Protein 3EVF (pdb70)

Nearest PDB structures (foldseek):
  3evf-assembly1_A  TM=1.004E+00  e=2.075E-60  Yellow fever virus 17D
  6qsn-assembly2_B  TM=9.904E-01  e=3.173E-52  Yellow fever virus 17D
  6qsn-assembly1_A  TM=9.861E-01  e=8.041E-52  Yellow fever virus 17D
  3emd-assembly1_A  TM=9.888E-01  e=4.249E-43  Wesselsbron virus
  3elu-assembly1_A  TM=9.739E-01  e=2.929E-43  Wesselsbron virus

Structure (mmCIF, N/CA/C/O backbone):
data_3EVF
#
_entry.id   3EVF
#
_cell.length_a   104.791
_cell.length_b   104.791
_cell.length_c   51.842
_cell.angle_alpha   90.00
_cell.angle_beta   90.00
_cell.angle_gamma   120.00
#
_symmetry.space_group_name_H-M   'P 65'
#
loop_
_entity.id
_en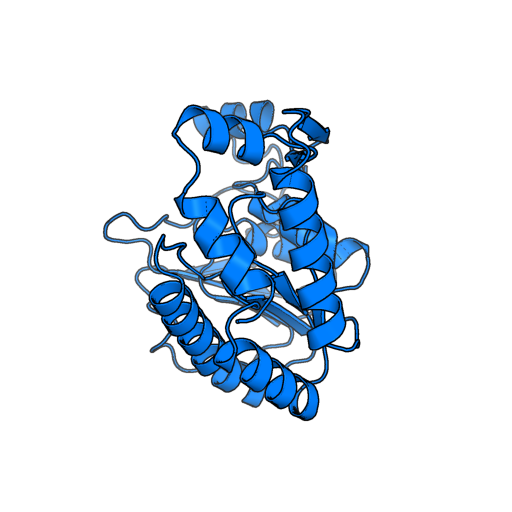tity.type
_entity.pdbx_description
1 polymer 'RNA-directed RNA polymerase NS5'
2 non-polymer "P1-7-METHYLGUANOSINE-P3-ADENOSINE-5',5'-TRIPHOSPHATE"
3 non-polymer S-ADENOSYL-L-HOMOCYSTEINE
4 water water
#
loop_
_atom_site.group_PDB
_atom_site.id
_atom_site.type_symbol
_atom_site.label_atom_id
_atom_site.label_alt_id
_atom_site.label_comp_id
_atom_site.label_asym_id
_atom_site.label_entity_id
_atom_site.label_seq_id
_atom_site.pdbx_PDB_ins_code
_atom_site.Cartn_x
_atom_site.Cartn_y
_atom_site.Cartn_z
_atom_site.occupancy
_atom_site.B_iso_or_equiv
_atom_site.auth_seq_id
_atom_site.auth_comp_id
_atom_site.auth_asym_id
_atom_site.auth_atom_id
_atom_site.pdbx_PDB_model_num
ATOM 1 N N . LYS A 1 7 ? 23.163 8.379 -47.396 1.00 35.90 6 LYS A N 1
ATOM 2 C CA . LYS A 1 7 ? 21.960 7.509 -47.475 1.00 33.38 6 LYS A CA 1
ATOM 3 C C . LYS A 1 7 ? 20.719 8.189 -46.908 1.00 30.99 6 LYS A C 1
ATOM 4 O O . LYS A 1 7 ? 19.658 8.150 -47.528 1.00 30.73 6 LYS A O 1
ATOM 10 N N . THR A 1 8 ? 20.840 8.800 -45.730 1.00 27.04 7 THR A N 1
ATOM 11 C CA . THR A 1 8 ? 19.692 9.485 -45.143 1.00 23.94 7 THR A CA 1
ATOM 12 C C . THR A 1 8 ? 19.431 10.711 -46.003 1.00 22.18 7 THR A C 1
ATOM 13 O O . THR A 1 8 ? 20.325 11.182 -46.708 1.00 22.10 7 THR A O 1
ATOM 17 N N . LEU A 1 9 ? 18.208 11.221 -45.954 1.00 21.96 8 LEU A N 1
ATOM 18 C CA . LEU A 1 9 ? 17.879 12.399 -46.740 1.00 21.12 8 LEU A CA 1
ATOM 19 C C . LEU A 1 9 ? 18.818 13.548 -46.357 1.00 20.84 8 LEU A C 1
ATOM 20 O O . LEU A 1 9 ? 19.253 14.320 -47.214 1.00 19.36 8 LEU A O 1
ATOM 25 N N . GLY A 1 10 ? 19.145 13.647 -45.071 1.00 19.35 9 GLY A N 1
ATOM 26 C CA . GLY A 1 10 ? 20.038 14.700 -44.618 1.00 17.38 9 GLY A CA 1
ATOM 27 C C . GLY A 1 10 ? 21.443 14.573 -45.182 1.00 17.22 9 GLY A C 1
ATOM 28 O O . GLY A 1 10 ? 22.117 15.581 -45.428 1.00 16.80 9 GLY A O 1
ATOM 29 N N . GLU A 1 11 ? 21.909 13.340 -45.369 1.00 17.97 10 GLU A N 1
ATOM 30 C CA . GLU A 1 11 ? 23.238 13.128 -45.934 1.00 19.01 10 GLU A CA 1
ATOM 31 C C . GLU A 1 11 ? 23.224 13.568 -47.391 1.00 18.99 10 GLU A C 1
ATOM 32 O O . GLU A 1 11 ? 24.203 14.118 -47.890 1.00 20.32 10 GLU A O 1
ATOM 38 N N . VAL A 1 12 ? 22.110 13.319 -48.073 1.00 19.49 11 VAL A N 1
ATOM 39 C CA . VAL A 1 12 ? 21.983 13.726 -49.466 1.00 20.14 11 VAL A CA 1
ATOM 40 C C . VAL A 1 12 ? 21.991 15.256 -49.508 1.00 18.50 11 VAL A C 1
ATOM 41 O O . VAL A 1 12 ? 22.652 15.860 -50.353 1.00 20.04 11 VAL A O 1
ATOM 45 N N . TRP A 1 13 ? 21.268 15.874 -48.578 1.00 17.68 12 TRP A N 1
ATOM 46 C CA . TRP A 1 13 ? 21.205 17.330 -48.487 1.00 17.82 12 TRP A CA 1
ATOM 47 C C . TRP A 1 13 ? 22.603 17.927 -48.318 1.00 17.99 12 TRP A C 1
ATOM 48 O O . TRP A 1 13 ? 22.966 18.891 -48.995 1.00 17.12 12 TRP A O 1
ATOM 59 N N . LYS A 1 14 ? 23.386 17.353 -47.408 1.00 18.12 13 LYS A N 1
ATOM 60 C CA . LYS A 1 14 ? 24.734 17.849 -47.148 1.00 18.17 13 LYS A CA 1
ATOM 61 C C . LYS A 1 14 ? 25.607 17.766 -48.396 1.00 17.98 13 LYS A C 1
ATOM 62 O O . LYS A 1 14 ? 26.360 18.689 -48.696 1.00 18.65 13 LYS A O 1
ATOM 68 N N . ARG A 1 15 ? 25.491 16.659 -49.122 1.00 19.76 14 ARG A N 1
ATOM 69 C CA . ARG A 1 15 ? 26.269 16.465 -50.337 1.00 21.19 14 ARG A CA 1
ATOM 70 C C . ARG A 1 15 ? 25.886 17.492 -51.396 1.00 21.24 14 ARG A C 1
ATOM 71 O O . ARG A 1 15 ? 26.750 18.055 -52.066 1.00 21.92 14 ARG A O 1
ATOM 79 N N . GLU A 1 16 ? 24.589 17.738 -51.543 1.00 20.36 15 GLU A N 1
ATOM 80 C CA . GLU A 1 16 ? 24.124 18.699 -52.533 1.00 21.13 15 GLU A CA 1
ATOM 81 C C . GLU A 1 16 ? 24.481 20.122 -52.120 1.00 19.75 15 GLU A C 1
ATOM 82 O O . GLU A 1 16 ? 24.751 20.975 -52.963 1.00 20.22 15 GLU A O 1
ATOM 88 N N . LEU A 1 17 ? 24.506 20.373 -50.816 1.00 18.92 16 LEU A N 1
ATOM 89 C CA . LEU A 1 17 ? 24.867 21.686 -50.308 1.00 18.47 16 LEU A CA 1
ATOM 90 C C . LEU A 1 17 ? 26.293 22.011 -50.761 1.00 18.66 16 LEU A C 1
ATOM 91 O O . LEU A 1 17 ? 26.565 23.110 -51.241 1.00 20.15 16 LEU A O 1
ATOM 96 N N . ASN A 1 18 ? 27.197 21.046 -50.614 1.00 20.82 17 ASN A N 1
ATOM 97 C CA . ASN A 1 18 ? 28.590 21.251 -50.998 1.00 22.12 17 ASN A CA 1
ATOM 98 C C . ASN A 1 18 ? 28.826 21.373 -52.501 1.00 23.01 17 ASN A C 1
ATOM 99 O O . ASN A 1 18 ? 29.894 21.814 -52.924 1.00 25.50 17 ASN A O 1
ATOM 104 N N . LEU A 1 19 ? 27.842 20.982 -53.305 1.00 22.56 18 LEU A N 1
ATOM 105 C CA . LEU A 1 19 ? 27.984 21.061 -54.756 1.00 23.46 18 LEU A CA 1
ATOM 106 C C . LEU A 1 19 ? 27.541 22.399 -55.334 1.00 22.25 18 LEU A C 1
ATOM 107 O O . LEU A 1 19 ? 27.770 22.679 -56.511 1.00 23.21 18 LEU A O 1
ATOM 112 N N . LEU A 1 20 ? 26.905 23.225 -54.513 1.00 21.48 19 LEU A N 1
ATOM 113 C CA . LEU A 1 20 ? 26.451 24.531 -54.974 1.00 23.05 19 LEU A CA 1
ATOM 114 C C . LEU A 1 20 ? 27.659 25.427 -55.235 1.00 23.81 19 LEU A C 1
ATOM 115 O O . LEU A 1 20 ? 28.657 25.351 -54.518 1.00 24.07 19 LEU A O 1
ATOM 120 N N . ASP A 1 21 ? 27.588 26.259 -56.271 1.00 26.40 20 ASP A N 1
ATOM 121 C CA . ASP A 1 21 ? 28.693 27.169 -56.532 1.00 27.26 20 ASP A CA 1
ATOM 122 C C . ASP A 1 21 ? 28.541 28.287 -55.512 1.00 27.70 20 ASP A C 1
ATOM 123 O O . ASP A 1 21 ? 27.601 28.280 -54.716 1.00 27.46 20 ASP A O 1
ATOM 128 N N . LYS A 1 22 ? 29.450 29.251 -55.535 1.00 28.38 21 LYS A N 1
ATOM 129 C CA . LYS A 1 22 ? 29.406 30.343 -54.576 1.00 29.23 21 LYS A CA 1
ATOM 130 C C . LYS A 1 22 ? 28.110 31.152 -54.580 1.00 28.25 21 LYS A C 1
ATOM 131 O O . LYS A 1 22 ? 27.612 31.530 -53.519 1.00 28.06 21 LYS A O 1
ATOM 137 N N . ARG A 1 23 ? 27.558 31.420 -55.759 1.00 26.99 22 ARG A N 1
ATOM 138 C CA . ARG A 1 23 ? 26.330 32.202 -55.828 1.00 26.54 22 ARG A CA 1
ATOM 139 C C . ARG A 1 23 ? 25.126 31.367 -55.404 1.00 24.21 22 ARG A C 1
ATOM 140 O O . ARG A 1 23 ? 24.229 31.867 -54.726 1.00 23.86 22 ARG A O 1
ATOM 148 N N . GLN A 1 24 ? 25.108 30.099 -55.805 1.00 24.40 23 GLN A N 1
ATOM 149 C CA . GLN A 1 24 ? 24.010 29.207 -55.438 1.00 23.20 23 GLN A CA 1
ATOM 150 C C . GLN A 1 24 ? 23.939 29.109 -53.918 1.00 23.04 23 GLN A C 1
ATOM 151 O O . GLN A 1 24 ? 22.860 29.142 -53.325 1.00 22.77 23 GLN A O 1
ATOM 157 N N . PHE A 1 25 ? 25.104 28.988 -53.295 1.00 23.05 24 PHE A N 1
ATOM 158 C CA . PHE A 1 25 ? 25.181 28.877 -51.848 1.00 22.30 24 PHE A CA 1
ATOM 159 C C . PHE A 1 25 ? 24.625 30.123 -51.176 1.00 22.15 24 PHE A C 1
ATOM 160 O O . PHE A 1 25 ? 23.850 30.030 -50.225 1.00 22.16 24 PHE A O 1
ATOM 168 N N . GLU A 1 26 ? 25.026 31.290 -51.671 1.00 23.10 25 GLU A N 1
ATOM 169 C CA . GLU A 1 26 ? 24.553 32.551 -51.111 1.00 24.90 25 GLU A CA 1
ATOM 170 C C . GLU A 1 26 ? 23.038 32.670 -51.232 1.00 23.14 25 GLU A C 1
ATOM 171 O O . GLU A 1 26 ? 22.363 33.130 -50.313 1.00 23.94 25 GLU A O 1
ATOM 177 N N . LEU A 1 27 ? 22.511 32.256 -52.377 1.00 22.77 26 LEU A N 1
ATOM 178 C CA . LEU A 1 27 ? 21.080 32.319 -52.632 1.00 21.39 26 LEU A CA 1
ATOM 179 C C . LEU A 1 27 ? 20.331 31.373 -51.694 1.00 21.92 26 LEU A C 1
ATOM 180 O O . LEU A 1 27 ? 19.285 31.720 -51.147 1.00 23.03 26 LEU A O 1
ATOM 185 N N . TYR A 1 28 ? 20.882 30.180 -51.506 1.00 20.69 27 TYR A N 1
ATOM 186 C CA . TYR A 1 28 ? 20.276 29.181 -50.633 1.00 19.79 27 TYR A CA 1
ATOM 187 C C . TYR A 1 28 ? 20.257 29.652 -49.180 1.00 19.43 27 TYR A C 1
ATOM 188 O O . TYR A 1 28 ? 19.265 29.478 -48.468 1.00 19.51 27 TYR A O 1
ATOM 197 N N . LYS A 1 29 ? 21.360 30.242 -48.738 1.00 20.96 28 LYS A N 1
ATOM 198 C CA . LYS A 1 29 ? 21.459 30.743 -47.374 1.00 23.08 28 LYS A CA 1
ATOM 199 C C . LYS A 1 29 ? 20.375 31.767 -47.056 1.00 23.18 28 LYS A C 1
ATOM 200 O O . LYS A 1 29 ? 19.915 31.864 -45.920 1.00 22.37 28 LYS A O 1
ATOM 206 N N . ARG A 1 30 ? 19.965 32.526 -48.066 1.00 23.94 29 ARG A N 1
ATOM 207 C CA . ARG A 1 30 ? 18.956 33.557 -47.873 1.00 24.83 29 ARG A CA 1
ATOM 208 C C . ARG A 1 30 ? 17.550 33.139 -48.284 1.00 25.23 29 ARG A C 1
ATOM 209 O O . ARG A 1 30 ? 16.675 33.985 -48.443 1.00 27.40 29 ARG A O 1
ATOM 217 N N . THR A 1 31 ? 17.317 31.839 -48.433 1.00 23.73 30 THR A N 1
ATOM 218 C CA . THR A 1 31 ? 16.001 31.375 -48.851 1.00 22.16 30 THR A CA 1
ATOM 219 C C . THR A 1 31 ? 15.014 31.038 -47.728 1.00 22.46 30 THR A C 1
ATOM 220 O O . THR A 1 31 ? 15.202 30.084 -46.964 1.00 20.09 30 THR A O 1
ATOM 224 N N . ASP A 1 32 ? 13.960 31.849 -47.648 1.00 22.44 31 ASP A N 1
ATOM 225 C CA . ASP A 1 32 ? 12.880 31.702 -46.674 1.00 22.72 31 ASP A CA 1
ATOM 226 C C . ASP A 1 32 ? 13.307 31.653 -45.216 1.00 23.12 31 ASP A C 1
ATOM 227 O O . ASP A 1 32 ? 12.637 31.043 -44.384 1.00 24.86 31 ASP A O 1
ATOM 232 N N . ILE A 1 33 ? 14.412 32.315 -44.901 1.00 22.58 32 ILE A N 1
ATOM 233 C CA . ILE A 1 33 ? 14.913 32.326 -43.536 1.00 23.56 32 ILE A CA 1
ATOM 234 C C . ILE A 1 33 ? 14.308 33.439 -42.690 1.00 23.68 32 ILE A C 1
ATOM 235 O O . ILE A 1 33 ? 13.697 34.378 -43.201 1.00 24.21 32 ILE A O 1
ATOM 240 N N . VAL A 1 34 ? 14.478 33.310 -41.382 1.00 24.55 33 VAL A N 1
ATOM 241 C CA . VAL A 1 34 ? 13.998 34.307 -40.441 1.00 24.64 33 VAL A CA 1
ATOM 242 C C . VAL A 1 34 ? 15.139 34.585 -39.483 1.00 25.31 33 VAL A C 1
ATOM 243 O O . VAL A 1 34 ? 15.782 33.663 -38.981 1.00 23.77 33 VAL A O 1
ATOM 247 N N . GLU A 1 35 ? 15.410 35.861 -39.253 1.00 24.56 34 GLU A N 1
ATOM 248 C CA . GLU A 1 35 ? 16.473 36.238 -38.338 1.00 25.61 34 GLU A CA 1
ATOM 249 C C . GLU A 1 35 ? 16.126 37.527 -37.628 1.00 24.44 34 GLU A C 1
ATOM 250 O O . GLU A 1 35 ? 15.354 38.340 -38.133 1.00 24.91 34 GLU A O 1
ATOM 256 N N . VAL A 1 36 ? 16.685 37.702 -36.440 1.00 22.13 35 VAL A N 1
ATOM 257 C CA . VAL A 1 36 ? 16.424 38.907 -35.676 1.00 21.01 35 VAL A CA 1
ATOM 258 C C . VAL A 1 36 ? 17.286 40.042 -36.202 1.00 20.17 35 VAL A C 1
ATOM 259 O O . VAL A 1 36 ? 18.379 39.819 -36.729 1.00 21.13 35 VAL A O 1
ATOM 263 N N . ASP A 1 37 ? 16.767 41.255 -36.070 1.00 21.23 36 ASP A N 1
ATOM 264 C CA . ASP A 1 37 ? 17.481 42.449 -36.498 1.00 20.90 36 ASP A CA 1
ATOM 265 C C . ASP A 1 37 ? 18.477 42.763 -35.383 1.00 20.02 36 ASP A C 1
ATOM 266 O O . ASP A 1 37 ? 18.080 43.105 -34.270 1.00 21.82 36 ASP A O 1
ATOM 271 N N . ARG A 1 38 ? 19.764 42.647 -35.692 1.00 20.11 37 ARG A N 1
ATO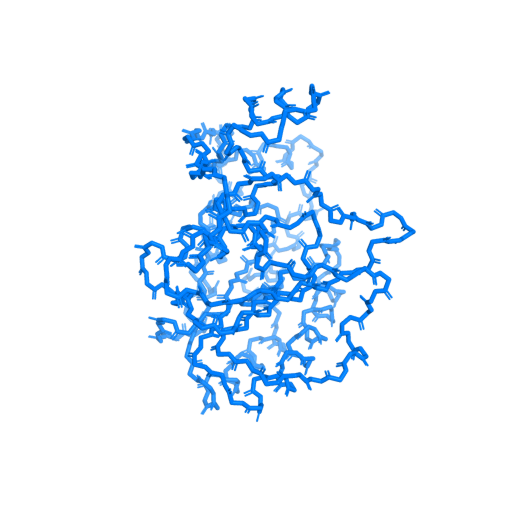M 272 C CA . ARG A 1 38 ? 20.822 42.884 -34.715 1.00 20.05 37 ARG A CA 1
ATOM 273 C C . ARG A 1 38 ? 21.425 44.289 -34.754 1.00 21.70 37 ARG A C 1
ATOM 274 O O . ARG A 1 38 ? 22.376 44.569 -34.026 1.00 22.14 37 ARG A O 1
ATOM 282 N N . ASP A 1 39 ? 20.873 45.167 -35.586 1.00 21.49 38 ASP A N 1
ATOM 283 C CA . ASP A 1 39 ? 21.395 46.528 -35.719 1.00 21.90 38 ASP A CA 1
ATOM 284 C C . ASP A 1 39 ? 21.554 47.285 -34.400 1.00 21.00 38 ASP A C 1
ATOM 285 O O . ASP A 1 39 ? 22.643 47.767 -34.086 1.00 20.79 38 ASP A O 1
ATOM 290 N N . THR A 1 40 ? 20.479 47.392 -33.628 1.00 21.17 39 THR A N 1
ATOM 291 C CA . THR A 1 40 ? 20.535 48.113 -32.360 1.00 22.07 39 THR A CA 1
ATOM 292 C C . THR A 1 40 ? 21.504 47.484 -31.368 1.00 20.60 39 THR A C 1
ATOM 293 O O . THR A 1 40 ? 22.320 48.175 -30.759 1.00 20.31 39 THR A O 1
ATOM 297 N N . ALA A 1 41 ? 21.413 46.171 -31.205 1.00 19.92 40 ALA A N 1
ATOM 298 C CA . ALA A 1 41 ? 22.285 45.471 -30.277 1.00 18.42 40 ALA A CA 1
ATOM 299 C C . ALA A 1 41 ? 23.750 45.696 -30.615 1.00 17.30 40 ALA A C 1
ATOM 300 O O . ALA A 1 41 ? 24.557 45.998 -29.736 1.00 17.55 40 ALA A O 1
ATOM 302 N N . ARG A 1 42 ? 24.095 45.558 -31.890 1.00 17.73 41 ARG A N 1
ATOM 303 C CA . ARG A 1 42 ? 25.474 45.740 -32.315 1.00 16.50 41 ARG A CA 1
ATOM 304 C C . ARG A 1 42 ? 25.955 47.165 -32.064 1.00 17.12 41 ARG A C 1
ATOM 305 O O . ARG A 1 42 ? 27.097 47.369 -31.662 1.00 17.77 41 ARG A O 1
ATOM 313 N N . ARG A 1 43 ? 25.089 48.146 -32.295 1.00 16.67 42 ARG A N 1
ATOM 314 C CA . ARG A 1 43 ? 25.483 49.534 -32.061 1.00 17.28 42 ARG A CA 1
ATOM 315 C C . ARG A 1 43 ? 25.698 49.763 -30.571 1.00 18.01 42 ARG A C 1
ATOM 316 O O . ARG A 1 43 ? 26.706 50.342 -30.169 1.00 20.37 42 ARG A O 1
ATOM 324 N N . HIS A 1 44 ? 24.763 49.299 -29.746 1.00 18.53 43 HIS A N 1
ATOM 325 C CA . HIS A 1 44 ? 24.898 49.485 -28.304 1.00 18.70 43 HIS A CA 1
ATOM 326 C C . HIS A 1 44 ? 26.148 48.827 -27.748 1.00 19.01 43 HIS A C 1
ATOM 327 O O . HIS A 1 44 ? 26.874 49.429 -26.957 1.00 19.66 43 HIS A O 1
ATOM 334 N N . LEU A 1 45 ? 26.398 47.586 -28.151 1.00 19.34 44 LEU A N 1
ATOM 335 C CA . LEU A 1 45 ? 27.568 46.866 -27.672 1.00 20.39 44 LEU A CA 1
ATOM 336 C C . LEU A 1 45 ? 28.864 47.538 -28.132 1.00 21.23 44 LEU A C 1
ATOM 337 O O . LEU A 1 45 ? 29.826 47.628 -27.370 1.00 21.91 44 LEU A O 1
ATOM 342 N N . ALA A 1 46 ? 28.883 48.028 -29.368 1.00 20.29 45 ALA A N 1
ATOM 343 C CA . ALA A 1 46 ? 30.075 48.693 -29.893 1.00 20.34 45 ALA A CA 1
ATOM 344 C C . ALA A 1 46 ? 30.356 49.994 -29.142 1.00 20.74 45 ALA A C 1
ATOM 345 O O . ALA A 1 46 ? 31.497 50.461 -29.099 1.00 21.87 45 ALA A O 1
ATOM 347 N N . GLU A 1 47 ? 29.316 50.570 -28.553 1.00 20.00 46 GLU A N 1
ATOM 348 C CA . GLU A 1 47 ? 29.448 51.821 -27.809 1.00 20.52 46 GLU A CA 1
ATOM 349 C C . GLU A 1 47 ? 29.676 51.610 -26.316 1.00 22.27 46 GLU A C 1
ATOM 350 O O . GLU A 1 47 ? 29.763 52.575 -25.552 1.00 22.75 46 GLU A O 1
ATOM 356 N N . GLY A 1 48 ? 29.769 50.348 -25.908 1.00 22.16 47 GLY A N 1
ATOM 357 C CA . GLY A 1 48 ? 30.005 50.038 -24.509 1.00 22.48 47 GLY A CA 1
ATOM 358 C C . GLY A 1 48 ? 28.797 50.157 -23.596 1.00 22.86 47 GLY A C 1
ATOM 359 O O . GLY A 1 48 ? 28.952 50.214 -22.377 1.00 23.09 47 GLY A O 1
ATOM 360 N N . LYS A 1 49 ? 27.597 50.202 -24.169 1.00 21.94 48 LYS A N 1
ATOM 361 C CA . LYS A 1 49 ? 26.380 50.302 -23.366 1.00 22.59 48 LYS A CA 1
ATOM 362 C C . LYS A 1 49 ? 26.073 48.936 -22.755 1.00 23.18 48 LYS A C 1
ATOM 363 O O . LYS A 1 49 ? 25.913 47.949 -23.477 1.00 23.47 48 LYS A O 1
ATOM 369 N N . VAL A 1 50 ? 25.986 48.884 -21.430 1.00 21.72 49 VAL A N 1
ATOM 370 C CA . VAL A 1 50 ? 25.723 47.629 -20.727 1.00 22.14 49 VAL A CA 1
ATOM 371 C C . VAL A 1 50 ? 24.394 47.613 -19.976 1.00 22.02 49 VAL A C 1
ATOM 372 O O . VAL A 1 50 ? 24.038 46.602 -19.359 1.00 21.09 49 VAL A O 1
ATOM 376 N N . ASP A 1 51 ? 23.660 48.719 -20.024 1.00 22.86 50 ASP A N 1
ATOM 377 C CA . ASP A 1 51 ? 22.392 48.802 -19.313 1.00 22.91 50 ASP A CA 1
ATOM 378 C C . ASP A 1 51 ? 21.180 49.099 -20.185 1.00 22.92 50 ASP A C 1
ATOM 379 O O . ASP A 1 51 ? 20.256 49.785 -19.747 1.00 23.88 50 ASP A O 1
ATOM 384 N N . THR A 1 52 ? 21.170 48.578 -21.410 1.00 21.75 51 THR A N 1
ATOM 385 C CA . THR A 1 52 ? 20.040 48.809 -22.303 1.00 22.07 51 THR A CA 1
ATOM 386 C C . THR A 1 52 ? 19.252 47.531 -22.571 1.00 21.04 51 THR A C 1
ATOM 387 O O . THR A 1 52 ? 18.248 47.553 -23.279 1.00 21.77 51 THR A O 1
ATOM 391 N N . GLY A 1 53 ? 19.722 46.419 -22.009 1.00 19.94 52 GLY A N 1
ATOM 392 C CA . GLY A 1 53 ? 19.027 45.152 -22.166 1.00 19.40 52 GLY A CA 1
ATOM 393 C C . GLY A 1 53 ? 19.202 44.397 -23.470 1.00 19.02 52 GLY A C 1
ATOM 394 O O . GLY A 1 53 ? 18.543 43.376 -23.681 1.00 19.30 52 GLY A O 1
ATOM 395 N N . VAL A 1 54 ? 20.080 44.863 -24.350 1.00 18.46 53 VAL A N 1
ATOM 396 C CA . VAL A 1 54 ? 20.268 44.171 -25.621 1.00 17.19 53 VAL A CA 1
ATOM 397 C C . VAL A 1 54 ? 20.978 42.836 -25.428 1.00 16.44 53 VAL A C 1
ATOM 398 O O . VAL A 1 54 ? 21.679 42.626 -24.435 1.00 16.53 53 VAL A O 1
ATOM 402 N N . ALA A 1 55 ? 20.784 41.936 -26.386 1.00 16.19 54 ALA A N 1
ATOM 403 C CA . ALA A 1 55 ? 21.388 40.607 -26.327 1.00 15.38 54 ALA A CA 1
ATOM 404 C C . ALA A 1 55 ? 22.823 40.605 -26.835 1.00 15.48 54 ALA A C 1
ATOM 405 O O . ALA A 1 55 ? 23.142 41.264 -27.833 1.00 15.90 54 ALA A O 1
ATOM 407 N N . VAL A 1 56 ? 23.691 39.849 -26.168 1.00 15.22 55 VAL A N 1
ATOM 408 C CA . VAL A 1 56 ? 25.092 39.793 -26.571 1.00 15.64 55 VAL A CA 1
ATOM 409 C C . VAL A 1 56 ? 25.342 38.969 -27.831 1.00 15.30 55 VAL A C 1
ATOM 410 O O . VAL A 1 56 ? 26.421 39.035 -28.422 1.00 17.42 55 VAL A O 1
ATOM 414 N N . SER A 1 57 ? 24.349 38.184 -28.240 1.00 15.72 56 SER A N 1
ATOM 415 C CA . SER A 1 57 ? 24.477 37.358 -29.432 1.00 15.38 56 SER A CA 1
ATOM 416 C C . SER A 1 57 ? 23.094 36.969 -29.919 1.00 15.90 56 SER A C 1
ATOM 417 O O . SER A 1 57 ? 22.098 37.243 -29.254 1.00 16.34 56 SER A O 1
ATOM 420 N N . ARG A 1 58 ? 23.043 36.323 -31.082 1.00 16.16 57 ARG A N 1
ATOM 421 C CA . ARG A 1 58 ? 21.778 35.863 -31.650 1.00 17.30 57 ARG A CA 1
ATOM 422 C C . ARG A 1 58 ? 21.254 34.682 -30.838 1.00 17.03 57 ARG A C 1
ATOM 423 O O . ARG A 1 58 ? 20.106 34.271 -30.998 1.00 16.83 57 ARG A O 1
ATOM 431 N N . GLY A 1 59 ? 22.105 34.142 -29.968 1.00 15.81 58 GLY A N 1
ATOM 432 C CA . GLY A 1 59 ? 21.714 33.005 -29.152 1.00 15.23 58 GLY A CA 1
ATOM 433 C C . GLY A 1 59 ? 20.567 33.290 -28.206 1.00 15.57 58 GLY A C 1
ATOM 434 O O . GLY A 1 59 ? 19.749 32.408 -27.931 1.00 14.55 58 GLY A O 1
ATOM 435 N N . THR A 1 60 ? 20.482 34.517 -27.702 1.00 13.93 59 THR A N 1
ATOM 436 C CA . THR A 1 60 ? 19.413 34.866 -26.777 1.00 14.79 59 THR A CA 1
ATOM 437 C C . THR A 1 60 ? 18.045 34.629 -27.414 1.00 14.38 59 THR A C 1
ATOM 438 O O . THR A 1 60 ? 17.169 34.013 -26.807 1.00 14.71 59 THR A O 1
ATOM 442 N N . ALA A 1 61 ? 17.869 35.099 -28.646 1.00 14.90 60 ALA A N 1
ATOM 443 C CA . ALA A 1 61 ? 16.605 34.909 -29.352 1.00 14.80 60 ALA A CA 1
ATOM 444 C C . ALA A 1 61 ? 16.329 33.432 -29.644 1.00 14.34 60 ALA A C 1
ATOM 445 O O . ALA A 1 61 ? 15.172 33.007 -29.630 1.00 14.54 60 ALA A O 1
ATOM 447 N N . LYS A 1 62 ? 17.376 32.655 -29.904 1.00 14.28 61 LYS A N 1
ATOM 448 C CA . LYS A 1 62 ? 17.197 31.230 -30.178 1.00 13.97 61 LYS A CA 1
ATOM 449 C C . LYS A 1 62 ? 16.655 30.514 -28.944 1.00 14.45 61 LYS A C 1
ATOM 450 O O . LYS A 1 62 ? 15.718 29.717 -29.042 1.00 14.08 61 LYS A O 1
ATOM 456 N N . LEU A 1 63 ? 17.230 30.797 -27.777 1.00 13.99 62 LEU A N 1
ATOM 457 C CA . LEU A 1 63 ? 16.762 30.150 -26.555 1.00 13.68 62 LEU A CA 1
ATOM 458 C C . LEU A 1 63 ? 15.375 30.654 -26.176 1.00 14.25 62 LEU A C 1
ATOM 459 O O . LEU A 1 63 ? 14.541 29.882 -25.698 1.00 14.19 62 LEU A O 1
ATOM 464 N N . ARG A 1 64 ? 15.119 31.943 -26.388 1.00 14.33 63 ARG A N 1
ATOM 465 C CA . ARG A 1 64 ? 13.805 32.483 -26.082 1.00 15.40 63 ARG A CA 1
ATOM 466 C C . ARG A 1 64 ? 12.737 31.714 -26.853 1.00 13.78 63 ARG A C 1
ATOM 467 O O . ARG A 1 64 ? 11.684 31.389 -26.306 1.00 14.50 63 ARG A O 1
ATOM 475 N N . TRP A 1 65 ? 13.007 31.420 -28.124 1.00 13.49 64 TRP A N 1
ATOM 476 C CA . TRP A 1 65 ? 12.025 30.706 -28.931 1.00 13.11 64 TRP A CA 1
ATOM 477 C C . TRP A 1 65 ? 11.642 29.363 -28.301 1.00 13.32 64 TRP A C 1
ATOM 478 O O . TRP A 1 65 ? 10.460 29.016 -28.228 1.00 14.07 64 TRP A O 1
ATOM 489 N N . PHE A 1 66 ? 12.634 28.606 -27.840 1.00 13.15 65 PHE A N 1
ATOM 490 C CA . PHE A 1 66 ? 12.355 27.315 -27.209 1.00 13.04 65 PHE A CA 1
ATOM 491 C C . PHE A 1 66 ? 11.610 27.494 -25.884 1.00 13.88 65 PHE A C 1
ATOM 492 O O . PHE A 1 66 ? 10.638 26.803 -25.592 1.00 13.89 65 PHE A O 1
ATOM 500 N N . HIS A 1 67 ? 12.085 28.434 -25.079 1.00 13.10 66 HIS A N 1
ATOM 501 C CA . HIS A 1 67 ? 11.514 28.701 -23.769 1.00 13.43 66 HIS A CA 1
ATOM 502 C C . HIS A 1 67 ? 10.058 29.170 -23.796 1.00 13.85 66 HIS A C 1
ATOM 503 O O . HIS A 1 67 ? 9.210 28.626 -23.077 1.00 14.18 66 HIS A O 1
ATOM 510 N N . GLU A 1 68 ? 9.764 30.153 -24.641 1.00 13.88 67 GLU A N 1
ATOM 511 C CA . GLU A 1 68 ? 8.418 30.721 -24.702 1.00 15.21 67 GLU A CA 1
ATOM 512 C C . GLU A 1 68 ? 7.313 29.771 -25.156 1.00 15.83 67 GLU A C 1
ATOM 513 O O . GLU A 1 68 ? 6.129 30.064 -24.962 1.00 17.82 67 GLU A O 1
ATOM 519 N N . ARG A 1 69 ? 7.676 28.646 -25.764 1.00 14.48 68 ARG A N 1
ATOM 520 C CA . ARG A 1 69 ? 6.658 27.701 -26.207 1.00 13.92 68 ARG A CA 1
ATOM 521 C C . ARG A 1 69 ? 6.784 26.354 -25.503 1.00 14.98 68 ARG A C 1
ATOM 522 O O . ARG A 1 69 ? 6.276 25.338 -25.974 1.00 15.92 68 ARG A O 1
ATOM 530 N N . GLY A 1 70 ? 7.475 26.361 -24.366 1.00 15.11 69 GLY A N 1
ATOM 531 C CA . GLY A 1 70 ? 7.597 25.155 -23.568 1.00 15.55 69 GLY A CA 1
ATOM 532 C C . GLY A 1 70 ? 8.504 24.028 -24.017 1.00 14.72 69 GLY A C 1
ATOM 533 O O . GLY A 1 70 ? 8.418 22.936 -23.458 1.00 15.43 69 GLY A O 1
ATOM 534 N N . TYR A 1 71 ? 9.359 24.255 -25.006 1.00 14.33 70 TYR A N 1
ATOM 535 C CA . TYR A 1 71 ? 10.256 23.190 -25.443 1.00 14.10 70 TYR A CA 1
ATOM 536 C C . TYR A 1 71 ? 11.306 22.934 -24.368 1.00 13.79 70 TYR A C 1
ATOM 537 O O . TYR A 1 71 ? 11.853 21.837 -24.277 1.00 13.28 70 TYR A O 1
ATOM 546 N N . VAL A 1 72 ? 11.596 23.950 -23.564 1.00 14.33 71 VAL A N 1
ATOM 547 C CA . VAL A 1 72 ? 12.510 23.771 -22.441 1.00 14.79 71 VAL A CA 1
ATOM 548 C C . VAL A 1 72 ? 12.111 24.735 -21.340 1.00 14.49 71 VAL A C 1
ATOM 549 O O . VAL A 1 72 ? 11.883 25.919 -21.598 1.00 15.74 71 VAL A O 1
ATOM 553 N N . LYS A 1 73 ? 11.974 24.215 -20.127 1.00 14.76 72 LYS A N 1
ATOM 554 C CA . LYS A 1 73 ? 11.653 25.054 -18.984 1.00 14.89 72 LYS A CA 1
ATOM 555 C C . LYS A 1 73 ? 13.005 25.490 -18.425 1.00 14.52 72 LYS A C 1
ATOM 556 O O . LYS A 1 73 ? 13.957 24.703 -18.405 1.00 16.30 72 LYS A O 1
ATOM 562 N N . LEU A 1 74 ? 13.109 26.745 -18.009 1.00 14.34 73 LEU A N 1
ATOM 563 C CA . LEU A 1 74 ? 14.361 27.237 -17.441 1.00 14.62 73 LEU A CA 1
ATOM 564 C C . LEU A 1 74 ? 14.073 27.428 -15.959 1.00 15.51 73 LEU A C 1
ATOM 565 O O . LEU A 1 74 ? 13.374 28.363 -15.565 1.00 17.32 73 LEU A O 1
ATOM 570 N N . GLU A 1 75 ? 14.610 26.524 -15.142 1.00 16.04 74 GLU A N 1
ATOM 571 C CA . GLU A 1 75 ? 14.347 26.543 -13.706 1.00 16.35 74 GLU A CA 1
ATOM 572 C C . GLU A 1 75 ? 15.536 26.228 -12.821 1.00 15.26 74 GLU A C 1
ATOM 573 O O . GLU A 1 75 ? 16.442 25.488 -13.206 1.00 15.20 74 GLU A O 1
ATOM 579 N N . GLY A 1 76 ? 15.487 26.775 -11.610 1.00 15.65 75 GLY A N 1
ATOM 580 C CA . GLY A 1 76 ? 16.512 26.520 -10.616 1.00 15.46 75 GLY A CA 1
ATOM 581 C C . GLY A 1 76 ? 17.940 26.744 -11.040 1.00 16.20 75 GLY A C 1
ATOM 582 O O . GLY A 1 76 ? 18.282 27.799 -11.571 1.00 16.29 75 GLY A O 1
ATOM 583 N N . ARG A 1 77 ? 18.774 25.741 -10.783 1.00 15.40 76 ARG A N 1
ATOM 584 C CA . ARG A 1 77 ? 20.190 25.789 -11.108 1.00 14.45 76 ARG A CA 1
ATOM 585 C C . ARG A 1 77 ? 20.410 25.494 -12.579 1.00 14.69 76 ARG A C 1
ATOM 586 O O . ARG A 1 77 ? 20.169 24.374 -13.041 1.00 14.22 76 ARG A O 1
ATOM 594 N N . VAL A 1 78 ? 20.876 26.500 -13.310 1.00 13.45 77 VAL A N 1
ATOM 595 C CA . VAL A 1 78 ? 21.137 26.358 -14.732 1.00 14.56 77 VAL A CA 1
ATOM 596 C C . VAL A 1 78 ? 22.627 26.243 -15.023 1.00 13.44 77 VAL A C 1
ATOM 597 O O . VAL A 1 78 ? 23.444 26.957 -14.428 1.00 14.84 77 VAL A O 1
ATOM 601 N N . ILE A 1 79 ? 22.980 25.328 -15.917 1.00 14.09 78 ILE A N 1
ATOM 602 C CA . ILE A 1 79 ? 24.361 25.172 -16.342 1.00 14.62 78 ILE A CA 1
ATOM 603 C C . ILE A 1 79 ? 24.354 25.309 -17.859 1.00 15.02 78 ILE A C 1
ATOM 604 O O . ILE A 1 79 ? 23.527 24.706 -18.543 1.00 15.45 78 ILE A O 1
ATOM 609 N N . ASP A 1 80 ? 25.263 26.130 -18.375 1.00 13.74 79 ASP A N 1
ATOM 610 C CA . ASP A 1 80 ? 25.364 26.385 -19.807 1.00 14.30 79 ASP A CA 1
ATOM 611 C C . ASP A 1 80 ? 26.753 25.978 -20.288 1.00 13.96 79 ASP A C 1
ATOM 612 O O . ASP A 1 80 ? 27.743 26.660 -20.002 1.00 15.14 79 ASP A O 1
ATOM 617 N N . LEU A 1 81 ? 26.821 24.860 -21.003 1.00 13.42 80 LEU A N 1
ATOM 618 C CA . LEU A 1 81 ? 28.080 24.341 -21.526 1.00 14.69 80 LEU A CA 1
ATOM 619 C C . LEU A 1 81 ? 28.351 24.944 -22.896 1.00 14.75 80 LEU A C 1
ATOM 620 O O . LEU A 1 81 ? 27.541 24.804 -23.816 1.00 16.14 80 LEU A O 1
ATOM 625 N N . GLY A 1 82 ? 29.497 25.611 -23.026 1.00 14.83 81 GLY A N 1
ATOM 626 C CA . GLY A 1 82 ? 29.858 26.256 -24.278 1.00 15.36 81 GLY A CA 1
ATOM 627 C C . GLY A 1 82 ? 29.057 27.537 -24.374 1.00 15.07 81 GLY A C 1
ATOM 628 O O . GLY A 1 82 ? 28.383 27.796 -25.373 1.00 15.89 81 GLY A O 1
ATOM 629 N N . CYS A 1 83 ? 29.145 28.357 -23.331 1.00 14.34 82 CYS A N 1
ATOM 630 C CA . CYS A 1 83 ? 28.373 29.595 -23.275 1.00 14.42 82 CYS A CA 1
ATOM 631 C C . CYS A 1 83 ? 28.805 30.717 -24.217 1.00 12.84 82 CYS A C 1
ATOM 632 O O . CYS A 1 83 ? 27.999 31.592 -24.530 1.00 14.07 82 CYS A O 1
ATOM 635 N N . GLY A 1 84 ? 30.055 30.696 -24.673 1.00 15.04 83 GLY A N 1
ATOM 636 C CA . GLY A 1 84 ? 30.518 31.747 -25.568 1.00 15.25 83 GLY A CA 1
ATOM 637 C C . GLY A 1 84 ? 30.330 33.118 -24.937 1.00 14.74 83 GLY A C 1
ATOM 638 O O . GLY A 1 84 ? 30.658 33.309 -23.764 1.00 15.40 83 GLY A O 1
ATOM 639 N N . ARG A 1 85 ? 29.799 34.068 -25.704 1.00 14.89 84 ARG A N 1
ATOM 640 C CA . ARG A 1 85 ? 29.557 35.415 -25.193 1.00 16.17 84 ARG A CA 1
ATOM 641 C C . ARG A 1 85 ? 28.577 35.407 -24.028 1.00 16.19 84 ARG A C 1
ATOM 642 O O . ARG A 1 85 ? 28.578 36.322 -23.207 1.00 16.42 84 ARG A O 1
ATOM 650 N N . GLY A 1 86 ? 27.711 34.395 -23.981 1.00 15.46 85 GLY A N 1
ATOM 651 C CA . GLY A 1 86 ? 26.757 34.299 -22.889 1.00 15.47 85 GLY A CA 1
ATOM 652 C C . GLY A 1 86 ? 25.288 34.567 -23.187 1.00 13.78 85 GLY A C 1
ATOM 653 O O . GLY A 1 86 ? 24.501 34.757 -22.259 1.00 14.36 85 GLY A O 1
ATOM 654 N N . GLY A 1 87 ? 24.907 34.553 -24.463 1.00 13.82 86 GLY A N 1
ATOM 655 C CA . GLY A 1 87 ? 23.520 34.815 -24.822 1.00 13.56 86 GLY A CA 1
ATOM 656 C C . GLY A 1 87 ? 22.482 33.972 -24.093 1.00 13.69 86 GLY A C 1
ATOM 657 O O . GLY A 1 87 ? 21.405 34.462 -23.739 1.00 13.89 86 GLY A O 1
ATOM 658 N N . TRP A 1 88 ? 22.797 32.700 -23.876 1.00 13.46 87 TRP A N 1
ATOM 659 C CA . TRP A 1 88 ? 21.873 31.819 -23.174 1.00 12.82 87 TRP A CA 1
ATOM 660 C C . TRP A 1 88 ? 21.920 32.071 -21.673 1.00 12.70 87 TRP A C 1
ATOM 661 O O . TRP A 1 88 ? 20.906 31.981 -20.989 1.00 13.99 87 TRP A O 1
ATOM 672 N N . CYS A 1 89 ? 23.108 32.392 -21.162 1.00 12.98 88 CYS A N 1
ATOM 673 C CA . CYS A 1 89 ? 23.256 32.671 -19.737 1.00 13.40 88 CYS A CA 1
ATOM 674 C C . CYS A 1 89 ? 22.457 33.908 -19.349 1.00 13.51 88 CYS A C 1
ATOM 675 O O . CYS A 1 89 ? 21.744 33.907 -18.345 1.00 13.63 88 CYS A O 1
ATOM 678 N N . TYR A 1 90 ? 22.572 34.969 -20.145 1.00 13.35 89 TYR A N 1
ATOM 679 C CA . TYR A 1 90 ? 21.824 36.178 -19.831 1.00 13.84 89 TYR A CA 1
ATOM 680 C C . TYR A 1 90 ? 20.323 35.969 -19.984 1.00 13.74 89 TYR A C 1
ATOM 681 O O . TYR A 1 90 ? 19.537 36.500 -19.205 1.00 15.95 89 TYR A O 1
ATOM 690 N N . TYR A 1 91 ? 19.908 35.198 -20.983 1.00 13.68 90 TYR A N 1
ATOM 691 C CA . TYR A 1 91 ? 18.479 34.969 -21.127 1.00 13.23 90 TYR A CA 1
ATOM 692 C C . TYR A 1 91 ? 17.954 34.218 -19.902 1.00 13.23 90 TYR A C 1
ATOM 693 O O . TYR A 1 91 ? 16.935 34.588 -19.326 1.00 14.61 90 TYR A O 1
ATOM 702 N N . ALA A 1 92 ? 18.665 33.165 -19.507 1.00 13.51 91 ALA A N 1
ATOM 703 C CA . ALA A 1 92 ? 18.247 32.361 -18.361 1.00 13.83 91 ALA A CA 1
ATOM 704 C C . ALA A 1 92 ? 18.217 33.155 -17.058 1.00 14.51 91 ALA A C 1
ATOM 705 O O . ALA A 1 92 ? 17.279 33.039 -16.273 1.00 14.03 91 ALA A O 1
ATOM 707 N N . ALA A 1 93 ? 19.242 33.974 -16.843 1.00 14.16 92 ALA A N 1
ATOM 708 C CA . ALA A 1 93 ? 19.351 34.765 -15.622 1.00 14.71 92 ALA A CA 1
ATOM 709 C C . ALA A 1 93 ? 18.204 35.740 -15.405 1.00 15.64 92 ALA A C 1
ATOM 710 O O . ALA A 1 93 ? 17.919 36.123 -14.268 1.00 15.53 92 ALA A O 1
ATOM 712 N N . ALA A 1 94 ? 17.552 36.140 -16.492 1.00 14.98 93 ALA A N 1
ATOM 713 C CA . ALA A 1 94 ? 16.442 37.084 -16.417 1.00 16.33 93 ALA A CA 1
ATOM 714 C C . ALA A 1 94 ? 15.102 36.422 -16.105 1.00 17.25 93 ALA A C 1
ATOM 715 O O . ALA A 1 94 ? 14.097 37.108 -15.924 1.00 19.40 93 ALA A O 1
ATOM 717 N N . GLN A 1 95 ? 15.075 35.093 -16.039 1.00 16.39 94 GLN A N 1
ATOM 718 C CA . GLN A 1 95 ? 13.821 34.393 -15.768 1.00 17.42 94 GLN A CA 1
ATOM 719 C C . GLN A 1 95 ? 13.623 34.167 -14.272 1.00 17.61 94 GLN A C 1
ATOM 720 O O . GLN A 1 95 ? 14.504 33.642 -13.596 1.00 18.48 94 GLN A O 1
ATOM 726 N N . LYS A 1 96 ? 12.455 34.553 -13.765 1.00 20.36 95 LYS A N 1
ATOM 727 C CA . LYS A 1 96 ? 12.163 34.434 -12.341 1.00 20.98 95 LYS A CA 1
ATOM 728 C C . LYS A 1 96 ? 12.307 33.036 -11.747 1.00 20.26 95 LYS A C 1
ATOM 729 O O . LYS A 1 96 ? 12.662 32.899 -10.579 1.00 20.89 95 LYS A O 1
ATOM 735 N N . GLU A 1 97 ? 12.041 32.007 -12.546 1.00 18.78 96 GLU A N 1
ATOM 736 C CA . GLU A 1 97 ? 12.133 30.626 -12.069 1.00 18.91 96 GLU A CA 1
ATOM 737 C C . GLU A 1 97 ? 13.574 30.136 -11.892 1.00 18.25 96 GLU A C 1
ATOM 738 O O . GLU A 1 97 ? 13.818 29.109 -11.254 1.00 18.03 96 GLU A O 1
ATOM 744 N N . VAL A 1 98 ? 14.523 30.874 -12.458 1.00 16.47 97 VAL A N 1
ATOM 745 C CA . VAL A 1 98 ? 15.939 30.520 -12.382 1.00 15.71 97 VAL A CA 1
ATOM 746 C C . VAL A 1 98 ? 16.580 31.121 -11.133 1.00 17.10 97 VAL A C 1
ATOM 747 O O . VAL A 1 98 ? 16.395 32.302 -10.837 1.00 17.86 97 VAL A O 1
ATOM 751 N N . SER A 1 99 ? 17.336 30.309 -10.400 1.00 16.87 98 SER A N 1
ATOM 752 C CA . SER A 1 99 ? 17.978 30.786 -9.178 1.00 17.48 98 SER A CA 1
ATOM 753 C C . SER A 1 99 ? 19.467 31.082 -9.322 1.00 17.02 98 SER A C 1
ATOM 754 O O . SER A 1 99 ? 20.033 31.835 -8.524 1.00 19.32 98 SER A O 1
ATOM 757 N N . GLY A 1 100 ? 20.097 30.491 -10.333 1.00 16.00 99 GLY A N 1
ATOM 758 C CA . GLY A 1 100 ? 21.511 30.712 -10.555 1.00 15.48 99 GLY A CA 1
ATOM 759 C C . GLY A 1 100 ? 21.952 30.150 -11.888 1.00 15.44 99 GLY A C 1
ATOM 760 O O . GLY A 1 100 ? 21.336 29.219 -12.402 1.00 16.28 99 GLY A O 1
ATOM 761 N N . VAL A 1 101 ? 23.021 30.708 -12.446 1.00 14.75 100 VAL A N 1
ATOM 762 C CA . VAL A 1 101 ? 23.524 30.263 -13.737 1.00 14.07 100 VAL A CA 1
ATOM 763 C C . VAL A 1 101 ? 25.038 30.116 -13.724 1.00 14.38 100 VAL A C 1
ATOM 764 O O . VAL A 1 101 ? 25.757 31.024 -13.292 1.00 15.18 100 VAL A O 1
ATOM 768 N N . LYS A 1 102 ? 25.513 28.964 -14.182 1.00 14.42 101 LYS A N 1
ATOM 769 C CA . LYS A 1 102 ? 26.941 28.695 -14.268 1.00 15.26 101 LYS A CA 1
ATOM 770 C C . LYS A 1 102 ? 27.247 28.436 -15.734 1.00 15.81 101 LYS A C 1
ATOM 771 O O . LYS A 1 102 ? 26.749 27.466 -16.313 1.00 15.37 101 LYS A O 1
ATOM 777 N N . GLY A 1 103 ? 28.035 29.321 -16.338 1.00 14.90 102 GLY A N 1
ATOM 778 C CA . GLY A 1 103 ? 28.409 29.169 -17.734 1.00 13.78 102 GLY A CA 1
ATOM 779 C C . GLY A 1 103 ? 29.873 28.796 -17.879 1.00 14.51 102 GLY A C 1
ATOM 780 O O . GLY A 1 103 ? 30.726 29.317 -17.156 1.00 15.93 102 GLY A O 1
ATOM 781 N N . PHE A 1 104 ? 30.166 27.896 -18.812 1.00 13.82 103 PHE A N 1
ATOM 782 C CA . PHE A 1 104 ? 31.531 27.439 -19.058 1.00 14.64 103 PHE A CA 1
ATOM 783 C C . PHE A 1 104 ? 31.841 27.518 -20.543 1.00 15.60 103 PHE A C 1
ATOM 784 O O . PHE A 1 104 ? 31.008 27.158 -21.373 1.00 15.12 103 PHE A O 1
ATOM 792 N N . THR A 1 105 ? 33.044 27.969 -20.885 1.00 15.70 104 THR A N 1
ATOM 793 C CA . THR A 1 105 ? 33.418 28.074 -22.285 1.00 16.33 104 THR A CA 1
ATOM 794 C C . THR A 1 105 ? 34.937 28.137 -22.424 1.00 18.00 104 THR A C 1
ATOM 795 O O . THR A 1 105 ? 35.641 28.422 -21.452 1.00 18.35 104 THR A O 1
ATOM 799 N N . LEU A 1 106 ? 35.433 27.853 -23.623 1.00 19.87 105 LEU A N 1
ATOM 800 C CA . LEU A 1 106 ? 36.871 27.880 -23.878 1.00 22.41 105 LEU A CA 1
ATOM 801 C C . LEU A 1 106 ? 37.427 29.295 -23.735 1.00 25.25 105 LEU A C 1
ATOM 802 O O . LEU A 1 106 ? 38.327 29.536 -22.933 1.00 25.18 105 LEU A O 1
ATOM 807 N N . GLY A 1 107 ? 36.886 30.223 -24.518 1.00 27.12 106 GLY A N 1
ATOM 808 C CA . GLY A 1 107 ? 37.329 31.606 -24.459 1.00 30.86 106 GLY A CA 1
ATOM 809 C C . GLY A 1 107 ? 38.826 31.792 -24.617 1.00 34.61 106 GLY A C 1
ATOM 810 O O . GLY A 1 107 ? 39.444 32.579 -23.895 1.00 35.45 106 GLY A O 1
ATOM 811 N N . ARG A 1 108 ? 39.413 31.069 -25.563 1.00 35.97 107 ARG A N 1
ATOM 812 C CA . ARG A 1 108 ? 40.844 31.162 -25.814 1.00 38.54 107 ARG A CA 1
ATOM 813 C C . ARG A 1 108 ? 41.165 30.626 -27.201 1.00 38.82 107 ARG A C 1
ATOM 814 O O . ARG A 1 108 ? 40.443 29.782 -27.732 1.00 38.27 107 ARG A O 1
ATOM 822 N N . ASP A 1 109 ? 42.247 31.131 -27.785 1.00 39.36 108 ASP A N 1
ATOM 823 C CA . ASP A 1 109 ? 42.682 30.702 -29.107 1.00 39.94 108 ASP A CA 1
ATOM 824 C C . ASP A 1 109 ? 41.621 30.938 -30.175 1.00 39.39 108 ASP A C 1
ATOM 825 O O . ASP A 1 109 ? 41.330 30.053 -30.981 1.00 39.68 108 ASP A O 1
ATOM 830 N N . GLY A 1 110 ? 41.044 32.135 -30.179 1.00 38.99 109 GLY A N 1
ATOM 831 C CA . GLY A 1 110 ? 40.030 32.458 -31.166 1.00 38.15 109 GLY A CA 1
ATOM 832 C C . GLY A 1 110 ? 38.611 32.182 -30.709 1.00 37.18 109 GLY A C 1
ATOM 833 O O . GLY A 1 110 ? 37.656 32.655 -31.325 1.00 38.57 109 GLY A O 1
ATOM 834 N N . HIS A 1 111 ? 38.466 31.414 -29.634 1.00 35.92 110 HIS A N 1
ATOM 835 C CA . HIS A 1 111 ? 37.146 31.088 -29.105 1.00 34.04 110 HIS A CA 1
ATOM 836 C C . HIS A 1 111 ? 36.567 32.255 -28.315 1.00 33.12 110 HIS A C 1
ATOM 837 O O . HIS A 1 111 ? 37.216 32.808 -27.426 1.00 33.63 110 HIS A O 1
ATOM 844 N N . GLU A 1 112 ? 35.334 32.614 -28.656 1.00 31.52 111 GLU A N 1
ATOM 845 C CA . GLU A 1 112 ? 34.622 33.722 -28.034 1.00 31.14 111 GLU A CA 1
ATOM 846 C C . GLU A 1 112 ? 34.658 33.699 -26.508 1.00 28.91 111 GLU A C 1
ATOM 847 O O . GLU A 1 112 ? 34.478 32.655 -25.884 1.00 27.69 111 GLU A O 1
ATOM 853 N N . LYS A 1 113 ? 34.892 34.867 -25.918 1.00 26.03 112 LYS A N 1
ATOM 854 C CA . LYS A 1 113 ? 34.947 35.001 -24.470 1.00 23.61 112 LYS A CA 1
ATOM 855 C C . LYS A 1 113 ? 33.625 35.571 -23.961 1.00 20.48 112 LYS A C 1
ATOM 856 O O . LYS A 1 113 ? 32.915 36.258 -24.692 1.00 19.63 112 LYS A O 1
ATOM 862 N N . PRO A 1 114 ? 33.266 35.279 -22.705 1.00 19.16 113 PRO A N 1
ATOM 863 C CA . PRO A 1 114 ? 32.007 35.802 -22.165 1.00 18.47 113 PRO A CA 1
ATOM 864 C C . PRO A 1 114 ? 31.984 37.335 -22.188 1.00 19.24 113 PRO A C 1
ATOM 865 O O . PRO A 1 114 ? 32.998 37.978 -21.906 1.00 19.93 113 PRO A O 1
ATOM 869 N N . MET A 1 115 ? 30.841 37.915 -22.540 1.00 19.70 114 MET A N 1
ATOM 870 C CA . MET A 1 115 ? 30.708 39.370 -22.561 1.00 22.79 114 MET A CA 1
ATOM 871 C C . MET A 1 115 ? 30.043 39.808 -21.274 1.00 22.97 114 MET A C 1
ATOM 872 O O . MET A 1 115 ? 29.132 39.142 -20.784 1.00 23.55 114 MET A O 1
ATOM 877 N N . ASN A 1 116 ? 30.492 40.934 -20.733 1.00 22.71 115 ASN A N 1
ATOM 878 C CA . ASN A 1 116 ? 29.935 41.442 -19.494 1.00 23.94 115 ASN A CA 1
ATOM 879 C C . ASN A 1 116 ? 28.981 42.615 -19.700 1.00 22.70 115 ASN A C 1
ATOM 880 O O . ASN A 1 116 ? 29.399 43.743 -19.980 1.00 24.14 115 ASN A O 1
ATOM 885 N N . VAL A 1 117 ? 27.690 42.325 -19.587 1.00 18.89 116 VAL A N 1
ATOM 886 C CA . VAL A 1 117 ? 26.654 43.337 -19.700 1.00 18.53 116 VAL A CA 1
ATOM 887 C C . VAL A 1 117 ? 25.823 43.208 -18.436 1.00 17.41 116 VAL A C 1
ATOM 888 O O . VAL A 1 117 ? 25.963 42.229 -17.694 1.00 18.72 116 VAL A O 1
ATOM 892 N N . GLN A 1 118 ? 24.956 44.181 -18.185 1.00 18.62 117 GLN A N 1
ATOM 893 C CA . GLN A 1 118 ? 24.159 44.143 -16.975 1.00 19.30 117 GLN A CA 1
ATOM 894 C C . GLN A 1 118 ? 22.656 44.022 -17.128 1.00 17.20 117 GLN A C 1
ATOM 895 O O . GLN A 1 118 ? 21.882 44.751 -16.501 1.00 18.18 117 GLN A O 1
ATOM 901 N N . SER A 1 119 ? 22.249 43.076 -17.969 1.00 17.20 118 SER A N 1
ATOM 902 C CA . SER A 1 119 ? 20.836 42.797 -18.153 1.00 15.49 118 SER A CA 1
ATOM 903 C C . SER A 1 119 ? 20.393 42.075 -16.877 1.00 15.89 118 SER A C 1
ATOM 904 O O . SER A 1 119 ? 21.232 41.586 -16.107 1.00 16.33 118 SER A O 1
ATOM 907 N N . LEU A 1 120 ? 19.084 42.020 -16.658 1.00 15.59 119 LEU A N 1
ATOM 908 C CA . LEU A 1 120 ? 18.518 41.435 -15.448 1.00 16.36 119 LEU A CA 1
ATOM 909 C C . LEU A 1 120 ? 19.115 40.108 -14.998 1.00 16.25 119 LEU A C 1
ATOM 910 O O . LEU A 1 120 ? 19.127 39.138 -15.746 1.00 16.57 119 LEU A O 1
ATOM 915 N N . GLY A 1 121 ? 19.610 40.079 -13.764 1.00 15.27 120 GLY A N 1
ATOM 916 C CA . GLY A 1 121 ? 20.175 38.856 -13.225 1.00 15.71 120 GLY A CA 1
ATOM 917 C C . GLY A 1 121 ? 21.625 38.584 -13.564 1.00 14.93 120 GLY A C 1
ATOM 918 O O . GLY A 1 121 ? 22.132 37.497 -13.297 1.00 15.22 120 GLY A O 1
ATOM 919 N N . TRP A 1 122 ? 22.314 39.555 -14.154 1.00 14.57 121 TRP A N 1
ATOM 920 C CA . TRP A 1 122 ? 23.714 39.342 -14.485 1.00 15.25 121 TRP A CA 1
ATOM 921 C C . TRP A 1 122 ? 24.484 38.890 -13.240 1.00 14.56 121 TRP A C 1
ATOM 922 O O . TRP A 1 122 ? 25.434 38.118 -13.333 1.00 16.08 121 TRP A O 1
ATOM 933 N N . ASN A 1 123 ? 24.054 39.373 -12.077 1.00 15.82 122 ASN A N 1
ATOM 934 C CA . ASN A 1 123 ? 24.723 39.061 -10.822 1.00 15.97 122 ASN A CA 1
ATOM 935 C C . ASN A 1 123 ? 24.580 37.616 -10.355 1.00 15.72 122 ASN A C 1
ATOM 936 O O . ASN A 1 123 ? 25.301 37.188 -9.448 1.00 17.79 122 ASN A O 1
ATOM 941 N N . ILE A 1 124 ? 23.658 36.859 -10.950 1.00 15.55 123 ILE A N 1
ATOM 942 C CA . ILE A 1 124 ? 23.511 35.464 -10.538 1.00 15.58 123 ILE A CA 1
ATOM 943 C C . ILE A 1 124 ? 24.188 34.506 -11.515 1.00 15.71 123 ILE A C 1
ATOM 944 O O . ILE A 1 124 ? 24.020 33.286 -11.421 1.00 16.17 123 ILE A O 1
ATOM 949 N N . ILE A 1 125 ? 24.963 35.069 -12.440 1.00 15.32 124 ILE A N 1
ATOM 950 C CA . ILE A 1 125 ? 25.708 34.285 -13.419 1.00 14.74 124 ILE A CA 1
ATOM 951 C C . ILE A 1 125 ? 27.172 34.216 -13.021 1.00 16.00 124 ILE A C 1
ATOM 952 O O . ILE A 1 125 ? 27.769 35.223 -12.636 1.00 16.87 124 ILE A O 1
ATOM 957 N N . THR A 1 126 ? 27.742 33.023 -13.105 1.00 15.27 125 THR A N 1
ATOM 958 C CA . THR A 1 126 ? 29.155 32.832 -12.836 1.00 16.33 125 THR A CA 1
ATOM 959 C C . THR A 1 126 ? 29.752 32.298 -14.133 1.00 15.78 125 THR A C 1
ATOM 960 O O . THR A 1 126 ? 29.510 31.148 -14.510 1.00 16.95 125 THR A O 1
ATOM 964 N N . PHE A 1 127 ? 30.489 33.149 -14.844 1.00 16.21 126 PHE A N 1
ATOM 965 C CA . PHE A 1 127 ? 31.132 32.741 -16.088 1.00 16.66 126 PHE A CA 1
ATOM 966 C C . PHE A 1 127 ? 32.517 32.190 -15.790 1.00 18.05 126 PHE A C 1
ATOM 967 O O . PHE A 1 127 ? 33.241 32.740 -14.954 1.00 19.74 126 PHE A O 1
ATOM 975 N N . LYS A 1 128 ? 32.888 31.111 -16.473 1.00 18.40 127 LYS A N 1
ATOM 976 C CA . LYS A 1 128 ? 34.213 30.525 -16.312 1.00 19.92 127 LYS A CA 1
ATOM 977 C C . LYS A 1 128 ? 34.755 30.155 -17.688 1.00 21.18 127 LYS A C 1
ATOM 978 O O . LYS A 1 128 ? 34.180 29.320 -18.384 1.00 20.26 127 LYS A O 1
ATOM 984 N N . ASP A 1 129 ? 35.849 30.800 -18.089 1.00 22.26 128 ASP A N 1
ATOM 985 C CA . ASP A 1 129 ? 36.464 30.521 -19.381 1.00 23.15 128 ASP A CA 1
ATOM 986 C C . ASP A 1 129 ? 37.617 29.534 -19.218 1.00 22.32 128 ASP A C 1
ATOM 987 O O . ASP A 1 129 ? 37.785 28.934 -18.156 1.00 22.12 128 ASP A O 1
ATOM 992 N N . LYS A 1 130 ? 38.403 29.364 -20.277 1.00 23.43 129 LYS A N 1
ATOM 993 C CA . LYS A 1 130 ? 39.534 28.442 -20.260 1.00 24.78 129 LYS A CA 1
ATOM 994 C C . LYS A 1 130 ? 39.064 27.075 -19.779 1.00 24.44 129 LYS A C 1
ATOM 995 O O . LYS A 1 130 ? 39.791 26.360 -19.089 1.00 25.82 129 LYS A O 1
ATOM 1001 N N . THR A 1 131 ? 37.840 26.714 -20.149 1.00 23.03 130 THR A N 1
ATOM 1002 C CA . THR A 1 131 ? 37.275 25.440 -19.732 1.00 23.05 130 THR A CA 1
ATOM 1003 C C . THR A 1 131 ? 36.794 24.579 -20.893 1.00 22.07 130 THR A C 1
ATOM 1004 O O . THR A 1 131 ? 35.938 24.996 -21.671 1.00 22.68 130 THR A O 1
ATOM 1008 N N . ASP A 1 132 ? 37.357 23.381 -21.002 1.00 20.88 131 ASP A N 1
ATOM 1009 C CA . ASP A 1 132 ? 36.958 22.422 -22.031 1.00 20.27 131 ASP A CA 1
ATOM 1010 C C . ASP A 1 132 ? 35.894 21.563 -21.354 1.00 19.02 131 ASP A C 1
ATOM 1011 O O . ASP A 1 132 ? 36.212 20.715 -20.518 1.00 19.71 131 ASP A O 1
ATOM 1016 N N . ILE A 1 133 ? 34.632 21.776 -21.713 1.00 18.11 132 ILE A N 1
ATOM 1017 C CA . ILE A 1 133 ? 33.550 21.035 -21.078 1.00 17.80 132 ILE A CA 1
ATOM 1018 C C . ILE A 1 133 ? 33.547 19.520 -21.270 1.00 18.05 132 ILE A C 1
ATOM 1019 O O . ILE A 1 133 ? 32.844 18.817 -20.550 1.00 18.50 132 ILE A O 1
ATOM 1024 N N . HIS A 1 134 ? 34.332 19.008 -22.214 1.00 17.93 133 HIS A N 1
ATOM 1025 C CA . HIS A 1 134 ? 34.394 17.561 -22.411 1.00 18.72 133 HIS A CA 1
ATOM 1026 C C . HIS A 1 134 ? 35.162 16.902 -21.270 1.00 21.40 133 HIS A C 1
ATOM 1027 O O . HIS A 1 134 ? 34.992 15.709 -21.007 1.00 22.81 133 HIS A O 1
ATOM 1034 N N . ARG A 1 135 ? 36.000 17.682 -20.593 1.00 21.97 134 ARG A N 1
ATOM 1035 C CA . ARG A 1 135 ? 36.785 17.162 -19.478 1.00 24.61 134 ARG A CA 1
ATOM 1036 C C . ARG A 1 135 ? 36.330 17.720 -18.130 1.00 24.44 134 ARG A C 1
ATOM 1037 O O . ARG A 1 135 ? 36.896 17.389 -17.087 1.00 26.89 134 ARG A O 1
ATOM 1045 N N . LEU A 1 136 ? 35.305 18.564 -18.154 1.00 21.65 135 LEU A N 1
ATOM 1046 C CA . LEU A 1 136 ? 34.778 19.161 -16.933 1.00 20.27 135 LEU A CA 1
ATOM 1047 C C . LEU A 1 136 ? 33.949 18.136 -16.168 1.00 20.44 135 LEU A C 1
ATOM 1048 O O . LEU A 1 136 ? 33.045 17.518 -16.723 1.00 19.23 135 LEU A O 1
ATOM 1053 N N . GLU A 1 137 ? 34.267 17.946 -14.893 1.00 20.53 136 GLU A N 1
ATOM 1054 C CA . GLU A 1 137 ? 33.532 16.991 -14.076 1.00 19.82 136 GLU A CA 1
ATOM 1055 C C . GLU A 1 137 ? 32.087 17.466 -13.942 1.00 18.66 136 GLU A C 1
ATOM 1056 O O . GLU A 1 137 ? 31.837 18.611 -13.572 1.00 17.51 136 GLU A O 1
ATOM 1062 N N . PRO A 1 138 ? 31.116 16.592 -14.248 1.00 18.76 137 PRO A N 1
ATOM 1063 C CA . PRO A 1 138 ? 29.709 16.985 -14.141 1.00 18.34 137 PRO A CA 1
ATOM 1064 C C . PRO A 1 138 ? 29.304 17.518 -12.769 1.00 18.91 137 PRO A C 1
ATOM 1065 O O . PRO A 1 138 ? 29.778 17.046 -11.732 1.00 20.14 137 PRO A O 1
ATOM 1069 N N . VAL A 1 139 ? 28.420 18.509 -12.792 1.00 18.73 138 VAL A N 1
ATOM 1070 C CA . VAL A 1 139 ? 27.910 19.160 -11.595 1.00 20.58 138 VAL A CA 1
ATOM 1071 C C . VAL A 1 139 ? 26.391 18.993 -11.581 1.00 19.39 138 VAL A C 1
ATOM 1072 O O . VAL A 1 139 ? 25.754 18.996 -12.631 1.00 19.30 138 VAL A O 1
ATOM 1076 N N . LYS A 1 140 ? 25.816 18.832 -10.395 1.00 19.23 139 LYS A N 1
ATOM 1077 C CA . LYS A 1 140 ? 24.372 18.673 -10.264 1.00 19.59 139 LYS A CA 1
ATOM 1078 C C . LYS A 1 140 ? 23.672 19.990 -10.610 1.00 18.57 139 LYS A C 1
ATOM 1079 O O . LYS A 1 140 ? 24.108 21.064 -10.195 1.00 19.06 139 LYS A O 1
ATOM 1085 N N . CYS A 1 141 ? 22.599 19.905 -11.390 1.00 17.65 140 CYS A N 1
ATOM 1086 C CA . CYS A 1 141 ? 21.828 21.087 -11.766 1.00 16.04 140 CYS A CA 1
ATOM 1087 C C . CYS A 1 141 ? 20.397 20.678 -12.082 1.00 15.45 140 CYS A C 1
ATOM 1088 O O . CYS A 1 141 ? 20.066 19.493 -12.086 1.00 18.28 140 CYS A O 1
ATOM 1091 N N . ASP A 1 142 ? 19.548 21.663 -12.339 1.00 14.71 141 ASP A N 1
ATOM 1092 C CA . ASP A 1 142 ? 18.153 21.392 -12.649 1.00 14.43 141 ASP A CA 1
ATOM 1093 C C . ASP A 1 142 ? 17.869 21.571 -14.132 1.00 15.17 141 ASP A C 1
ATOM 1094 O O . ASP A 1 142 ? 17.016 20.890 -14.695 1.00 15.02 141 ASP A O 1
ATOM 1099 N N . THR A 1 143 ? 18.597 22.489 -14.758 1.00 13.21 142 THR A N 1
ATOM 1100 C CA . THR A 1 143 ? 18.429 22.795 -16.172 1.00 14.17 142 THR A CA 1
ATOM 1101 C C . THR A 1 143 ? 19.793 22.763 -16.838 1.00 12.10 142 THR A C 1
ATOM 1102 O O . THR A 1 143 ? 20.677 23.536 -16.469 1.00 13.86 142 THR A O 1
ATOM 1106 N N . LEU A 1 144 ? 19.960 21.872 -17.812 1.00 12.28 143 LEU A N 1
ATOM 1107 C CA . LEU A 1 144 ? 21.223 21.728 -18.528 1.00 12.51 143 LEU A CA 1
ATOM 1108 C C . LEU A 1 144 ? 21.122 22.248 -19.958 1.00 12.64 143 LEU A C 1
ATOM 1109 O O . LEU A 1 144 ? 20.303 21.772 -20.748 1.00 12.93 143 LEU A O 1
ATOM 1114 N N . LEU A 1 145 ? 21.968 23.217 -20.289 1.00 11.57 144 LEU A N 1
ATOM 1115 C CA . LEU A 1 145 ? 21.991 23.803 -21.623 1.00 12.02 144 LEU A CA 1
ATOM 1116 C C . LEU A 1 145 ? 23.359 23.560 -22.251 1.00 12.06 144 LEU A C 1
ATOM 1117 O O . LEU A 1 145 ? 24.381 23.577 -21.556 1.00 12.68 144 LEU A O 1
ATOM 1122 N N . CYS A 1 146 ? 23.382 23.328 -23.556 1.00 12.05 145 CYS A N 1
ATOM 1123 C CA . CYS A 1 146 ? 24.640 23.124 -24.269 1.00 12.15 145 CYS A CA 1
ATOM 1124 C C . CYS A 1 146 ? 24.415 23.530 -25.716 1.00 13.77 145 CYS A C 1
ATOM 1125 O O . CYS A 1 146 ? 23.538 22.998 -26.387 1.00 14.93 145 CYS A O 1
ATOM 1128 N N . ASP A 1 147 ? 25.210 24.474 -26.199 1.00 12.88 146 ASP A N 1
ATOM 1129 C CA . ASP A 1 147 ? 25.055 24.966 -27.565 1.00 13.60 146 ASP A CA 1
ATOM 1130 C C . ASP A 1 147 ? 26.363 24.836 -28.339 1.00 15.48 146 ASP A C 1
ATOM 1131 O O . ASP A 1 147 ? 26.833 25.796 -28.947 1.00 18.74 146 ASP A O 1
ATOM 1136 N N . ILE A 1 148 ? 26.933 23.635 -28.314 1.00 14.38 147 ILE A N 1
ATOM 1137 C CA . ILE A 1 148 ? 28.198 23.338 -28.980 1.00 14.87 147 ILE A CA 1
ATOM 1138 C C . ILE A 1 148 ? 28.035 22.463 -30.218 1.00 16.58 147 ILE A C 1
ATOM 1139 O O . ILE A 1 148 ? 27.253 21.511 -30.221 1.00 16.90 147 ILE A O 1
ATOM 1144 N N . GLY A 1 149 ? 28.790 22.790 -31.262 1.00 18.05 148 GLY A N 1
ATOM 1145 C CA . GLY A 1 149 ? 28.750 22.021 -32.493 1.00 18.71 148 GLY A CA 1
ATOM 1146 C C . GLY A 1 149 ? 29.295 22.852 -33.631 1.00 20.02 148 GLY A C 1
ATOM 1147 O O . GLY A 1 149 ? 28.571 23.661 -34.203 1.00 20.76 148 GLY A O 1
ATOM 1148 N N . GLU A 1 150 ? 30.570 22.651 -33.957 1.00 20.93 149 GLU A N 1
ATOM 1149 C CA . GLU A 1 150 ? 31.228 23.398 -35.027 1.00 22.35 149 GLU A CA 1
ATOM 1150 C C . GLU A 1 150 ? 30.953 22.800 -36.398 1.00 20.09 149 GLU A C 1
ATOM 1151 O O . GLU A 1 150 ? 31.237 21.631 -36.638 1.00 20.81 149 GLU A O 1
ATOM 1157 N N . SER A 1 151 ? 30.414 23.613 -37.300 1.00 20.72 150 SER A N 1
ATOM 1158 C CA . SER A 1 151 ? 30.110 23.152 -38.649 1.00 21.45 150 SER A CA 1
ATOM 1159 C C . SER A 1 151 ? 31.357 22.684 -39.387 1.00 21.12 150 SER A C 1
ATOM 1160 O O . SER A 1 151 ? 32.463 23.164 -39.131 1.00 22.05 150 SER A O 1
ATOM 1163 N N . SER A 1 152 ? 31.162 21.738 -40.300 1.00 21.32 151 SER A N 1
ATOM 1164 C CA . SER A 1 152 ? 32.239 21.204 -41.126 1.00 21.39 151 SER A CA 1
ATOM 1165 C C . SER A 1 152 ? 31.663 20.791 -42.473 1.00 21.50 151 SER A C 1
ATOM 1166 O O . SER A 1 152 ? 30.565 20.238 -42.542 1.00 22.26 151 SER A O 1
ATOM 1169 N N . SER A 1 153 ? 32.400 21.058 -43.546 1.00 22.14 152 SER A N 1
ATOM 1170 C CA . SER A 1 153 ? 31.930 20.694 -44.876 1.00 22.46 152 SER A CA 1
ATOM 1171 C C . SER A 1 153 ? 31.829 19.177 -44.991 1.00 21.45 152 SER A C 1
ATOM 1172 O O . SER A 1 153 ? 31.150 18.652 -45.874 1.00 22.98 152 SER A O 1
ATOM 1175 N N . SER A 1 154 ? 32.503 18.472 -44.089 1.00 22.60 153 SER A N 1
ATOM 1176 C CA . SER A 1 154 ? 32.476 17.015 -44.089 1.00 22.78 153 SER A CA 1
ATOM 1177 C C . SER A 1 154 ? 31.371 16.480 -43.183 1.00 22.56 153 SER A C 1
ATOM 1178 O O . SER A 1 154 ? 31.343 16.782 -41.989 1.00 22.70 153 SER A O 1
ATOM 1181 N N . SER A 1 155 ? 30.467 15.689 -43.753 1.00 22.85 154 SER A N 1
ATOM 1182 C CA . SER A 1 155 ? 29.376 15.106 -42.980 1.00 22.98 154 SER A CA 1
ATOM 1183 C C . SER A 1 155 ? 29.950 14.168 -41.917 1.00 24.11 154 SER A C 1
ATOM 1184 O O . SER A 1 155 ? 29.447 14.097 -40.796 1.00 22.80 154 SER A O 1
ATOM 1187 N N . VAL A 1 156 ? 31.008 13.446 -42.271 1.00 24.85 155 VAL A N 1
ATOM 1188 C CA . VAL A 1 156 ? 31.634 12.526 -41.326 1.00 25.40 155 VAL A CA 1
ATOM 1189 C C . VAL A 1 156 ? 32.136 13.300 -40.111 1.00 25.46 155 VAL A C 1
ATOM 1190 O O . VAL A 1 156 ? 31.941 12.881 -38.970 1.00 24.23 155 VAL A O 1
ATOM 1194 N N . THR A 1 157 ? 32.777 14.436 -40.360 1.00 23.57 156 THR A N 1
ATOM 1195 C CA . THR A 1 157 ? 33.297 15.265 -39.284 1.00 23.39 156 THR A CA 1
ATOM 1196 C C . THR A 1 157 ? 32.163 15.841 -38.434 1.00 21.52 156 THR A C 1
ATOM 1197 O O . THR A 1 157 ? 32.266 15.882 -37.208 1.00 21.79 156 THR A O 1
ATOM 1201 N N . GLU A 1 158 ? 31.079 16.281 -39.072 1.00 21.15 157 GLU A N 1
ATOM 1202 C CA . GLU A 1 158 ? 29.962 16.824 -38.306 1.00 19.66 157 GLU A CA 1
ATOM 1203 C C . GLU A 1 158 ? 29.379 15.726 -37.427 1.00 19.30 157 GLU A C 1
ATOM 1204 O O . GLU A 1 158 ? 28.978 15.983 -36.293 1.00 18.68 157 GLU A O 1
ATOM 1210 N N . GLY A 1 159 ? 29.326 14.508 -37.958 1.00 18.58 158 GLY A N 1
ATOM 1211 C CA . GLY A 1 159 ? 28.803 13.389 -37.194 1.00 18.80 158 GLY A CA 1
ATOM 1212 C C . GLY A 1 159 ? 29.678 13.100 -35.987 1.00 19.84 158 GLY A C 1
ATOM 1213 O O . GLY A 1 159 ? 29.179 12.916 -34.876 1.00 19.25 158 GLY A O 1
ATOM 1214 N N . GLU A 1 160 ? 30.988 13.067 -36.203 1.00 20.65 159 GLU A N 1
ATOM 1215 C CA . GLU A 1 160 ? 31.921 12.800 -35.115 1.00 20.91 159 GLU A CA 1
ATOM 1216 C C . GLU A 1 160 ? 31.801 13.856 -34.022 1.00 21.14 159 GLU A C 1
ATOM 1217 O O . GLU A 1 160 ? 31.793 13.535 -32.833 1.00 21.59 159 GLU A O 1
ATOM 1223 N N . ARG A 1 161 ? 31.705 15.118 -34.424 1.00 18.73 160 ARG A N 1
ATOM 1224 C CA . ARG A 1 161 ? 31.591 16.206 -33.464 1.00 18.23 160 ARG A CA 1
ATOM 1225 C C . ARG A 1 161 ? 30.278 16.139 -32.697 1.00 17.23 160 ARG A C 1
ATOM 1226 O O . ARG A 1 161 ? 30.239 16.411 -31.498 1.00 17.23 160 ARG A O 1
ATOM 1234 N N . THR A 1 162 ? 29.207 15.774 -33.394 1.00 17.63 161 THR A N 1
ATOM 1235 C CA . THR A 1 162 ? 27.896 15.671 -32.766 1.00 16.57 161 THR A CA 1
ATOM 1236 C C . THR A 1 162 ? 27.838 14.515 -31.773 1.00 16.56 161 THR A C 1
ATOM 1237 O O . THR A 1 162 ? 27.305 14.666 -30.672 1.00 16.08 161 THR A O 1
ATOM 1241 N N . VAL A 1 163 ? 28.373 13.360 -32.156 1.00 16.70 162 VAL A N 1
ATOM 1242 C CA . VAL A 1 163 ? 28.357 12.223 -31.246 1.00 17.23 162 VAL A CA 1
ATOM 1243 C C . VAL A 1 163 ? 29.202 12.537 -30.011 1.00 16.81 162 VAL A C 1
ATOM 1244 O O . VAL A 1 163 ? 28.880 12.098 -28.914 1.00 16.60 162 VAL A O 1
ATOM 1248 N N . ARG A 1 164 ? 30.269 13.316 -30.172 1.00 16.35 163 ARG A N 1
ATOM 1249 C CA . ARG A 1 164 ? 31.098 13.655 -29.020 1.00 17.68 163 ARG A CA 1
ATOM 1250 C C . ARG A 1 164 ? 30.333 14.558 -28.046 1.00 16.93 163 ARG A C 1
ATOM 1251 O O . ARG A 1 164 ? 30.422 14.393 -26.824 1.00 17.40 163 ARG A O 1
ATOM 1259 N N . VAL A 1 165 ? 29.582 15.518 -28.583 1.00 15.71 164 VAL A N 1
ATOM 1260 C CA . VAL A 1 165 ? 28.795 16.409 -27.740 1.00 16.16 164 VAL A CA 1
ATOM 1261 C C . VAL A 1 165 ? 27.726 15.610 -26.989 1.00 14.33 164 VAL A C 1
ATOM 1262 O O . VAL A 1 165 ? 27.550 15.777 -25.781 1.00 15.58 164 VAL A O 1
ATOM 1266 N N . LEU A 1 166 ? 27.015 14.735 -27.697 1.00 14.82 165 LEU A N 1
ATOM 1267 C CA . LEU A 1 166 ? 25.978 13.935 -27.049 1.00 14.71 165 LEU A CA 1
ATOM 1268 C C . LEU A 1 166 ? 26.586 13.007 -26.011 1.00 14.44 165 LEU A C 1
ATOM 1269 O O . LEU A 1 166 ? 25.989 12.772 -24.961 1.00 14.59 165 LEU A O 1
ATOM 1274 N N . ASP A 1 167 ? 27.773 12.486 -26.310 1.00 13.97 166 ASP A N 1
ATOM 1275 C CA . ASP A 1 167 ? 28.468 11.592 -25.396 1.00 15.16 166 ASP A CA 1
ATOM 1276 C C . ASP A 1 167 ? 28.794 12.322 -24.096 1.00 15.36 166 ASP A C 1
ATOM 1277 O O . ASP A 1 167 ? 28.588 11.799 -23.000 1.00 15.72 166 ASP A O 1
ATOM 1282 N N . THR A 1 168 ? 29.300 13.542 -24.211 1.00 14.93 167 THR A N 1
ATOM 1283 C CA . THR A 1 168 ? 29.626 14.313 -23.024 1.00 14.79 167 THR A CA 1
ATOM 1284 C C . THR A 1 168 ? 28.364 14.706 -22.268 1.00 14.12 167 THR A C 1
ATOM 1285 O O . THR A 1 168 ? 28.283 14.553 -21.050 1.00 14.37 167 THR A O 1
ATOM 1289 N N . VAL A 1 169 ? 27.369 15.201 -22.996 1.00 14.44 168 VAL A N 1
ATOM 1290 C CA . VAL A 1 169 ? 26.131 15.625 -22.370 1.00 13.84 168 VAL A CA 1
ATOM 1291 C C . VAL A 1 169 ? 25.446 14.498 -21.595 1.00 13.97 168 VAL A C 1
ATOM 1292 O O . VAL A 1 169 ? 24.858 14.741 -20.545 1.00 14.40 168 VAL A O 1
ATOM 1296 N N . GLU A 1 170 ? 25.545 13.267 -22.092 1.00 13.93 169 GLU A N 1
ATOM 1297 C CA . GLU A 1 170 ? 24.930 12.141 -21.392 1.00 13.84 169 GLU A CA 1
ATOM 1298 C C . GLU A 1 170 ? 25.474 11.987 -19.969 1.00 15.51 169 GLU A C 1
ATOM 1299 O O . GLU A 1 170 ? 24.744 11.571 -19.066 1.00 14.80 169 GLU A O 1
ATOM 1305 N N . LYS A 1 171 ? 26.748 12.319 -19.771 1.00 14.34 170 LYS A N 1
ATOM 1306 C CA . LYS A 1 171 ? 27.345 12.234 -18.439 1.00 14.29 170 LYS A CA 1
ATOM 1307 C C . LYS A 1 171 ? 26.636 13.202 -17.507 1.00 13.42 170 LYS A C 1
ATOM 1308 O O . LYS A 1 171 ? 26.413 12.900 -16.333 1.00 16.11 170 LYS A O 1
ATOM 1314 N N . TRP A 1 172 ? 26.296 14.379 -18.031 1.00 13.55 171 TRP A N 1
ATOM 1315 C CA . TRP A 1 172 ? 25.622 15.399 -17.244 1.00 14.00 171 TRP A CA 1
ATOM 1316 C C . TRP A 1 172 ? 24.156 15.048 -17.006 1.00 14.30 171 TRP A C 1
ATOM 1317 O O . TRP A 1 172 ? 23.646 15.225 -15.902 1.00 14.78 171 TRP A O 1
ATOM 1328 N N . LEU A 1 173 ? 23.476 14.547 -18.034 1.00 15.18 172 LEU A N 1
ATOM 1329 C CA . LEU A 1 173 ? 22.078 14.161 -17.875 1.00 15.30 172 LEU A CA 1
ATOM 1330 C C . LEU A 1 173 ? 21.956 13.017 -16.870 1.00 15.82 172 LEU A C 1
ATOM 1331 O O . LEU A 1 173 ? 20.967 12.926 -16.146 1.00 15.99 172 LEU A O 1
ATOM 1336 N N . ALA A 1 174 ? 22.971 12.158 -16.821 1.00 15.37 173 ALA A N 1
ATOM 1337 C CA . ALA A 1 174 ? 22.959 11.015 -15.908 1.00 17.40 173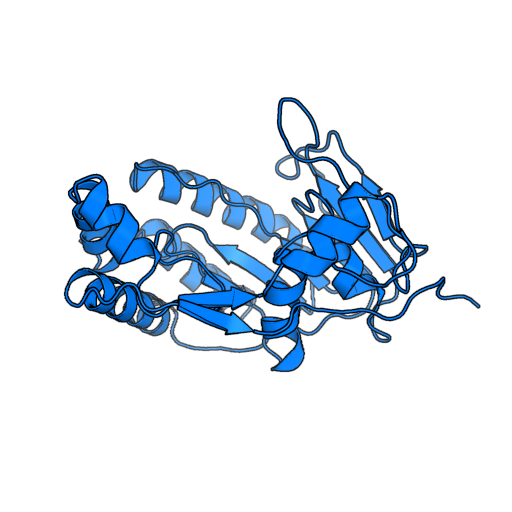 ALA A CA 1
ATOM 1338 C C . ALA A 1 174 ? 22.979 11.423 -14.438 1.00 17.12 173 ALA A C 1
ATOM 1339 O O . ALA A 1 174 ? 22.726 10.595 -13.566 1.00 18.98 173 ALA A O 1
ATOM 1341 N N . CYS A 1 175 ? 23.284 12.688 -14.157 1.00 17.20 174 CYS A N 1
ATOM 1342 C CA . CYS A 1 175 ? 23.307 13.175 -12.779 1.00 17.23 174 CYS A CA 1
ATOM 1343 C C . CYS A 1 175 ? 21.897 13.468 -12.295 1.00 17.49 174 CYS A C 1
ATOM 1344 O O . CYS A 1 175 ? 21.666 13.632 -11.098 1.00 18.73 174 CYS A O 1
ATOM 1347 N N . GLY A 1 176 ? 20.962 13.541 -13.238 1.00 16.41 175 GLY A N 1
ATOM 1348 C CA . GLY A 1 176 ? 19.580 13.825 -12.899 1.00 17.45 175 GLY A CA 1
ATOM 1349 C C . GLY A 1 176 ? 19.250 15.291 -13.128 1.00 15.77 175 GLY A C 1
ATOM 1350 O O . GLY A 1 176 ? 19.570 16.142 -12.296 1.00 17.60 175 GLY A O 1
ATOM 1351 N N . VAL A 1 177 ? 18.614 15.584 -14.258 1.00 17.01 176 VAL A N 1
ATOM 1352 C CA . VAL A 1 177 ? 18.239 16.955 -14.589 1.00 18.41 176 VAL A CA 1
ATOM 1353 C C . VAL A 1 177 ? 16.776 16.987 -15.010 1.00 19.05 176 VAL A C 1
ATOM 1354 O O . VAL A 1 177 ? 16.285 16.040 -15.626 1.00 21.87 176 VAL A O 1
ATOM 1358 N N . ASP A 1 178 ? 16.081 18.069 -14.679 1.00 17.23 177 ASP A N 1
ATOM 1359 C CA . ASP A 1 178 ? 14.674 18.185 -15.045 1.00 16.97 177 ASP A CA 1
ATOM 1360 C C . ASP A 1 178 ? 14.494 18.720 -16.461 1.00 17.17 177 ASP A C 1
ATOM 1361 O O . ASP A 1 178 ? 13.628 18.262 -17.204 1.00 18.06 177 ASP A O 1
ATOM 1366 N N . ASN A 1 179 ? 15.334 19.681 -16.836 1.00 15.16 178 ASN A N 1
ATOM 1367 C CA . ASN A 1 179 ? 15.214 20.324 -18.136 1.00 14.53 178 ASN A CA 1
ATOM 1368 C C . ASN A 1 179 ? 16.514 20.357 -1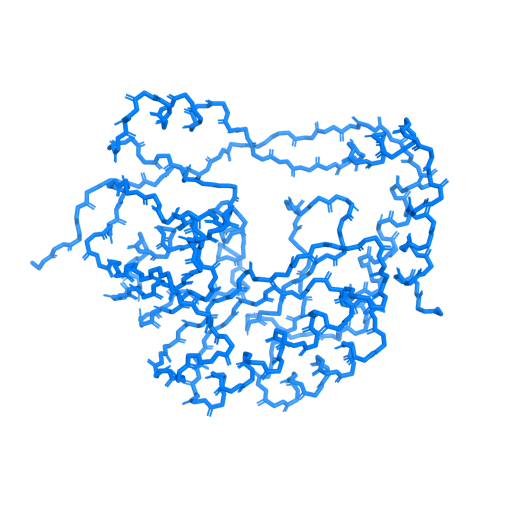8.911 1.00 12.53 178 ASN A C 1
ATOM 1369 O O . ASN A 1 179 ? 17.589 20.466 -18.325 1.00 14.08 178 ASN A O 1
ATOM 1374 N N . PHE A 1 180 ? 16.415 20.286 -20.233 1.00 12.35 179 PHE A N 1
ATOM 1375 C CA . PHE A 1 180 ? 17.608 20.359 -21.057 1.00 13.00 179 PHE A CA 1
ATOM 1376 C C . PHE A 1 180 ? 17.330 20.875 -22.464 1.00 13.17 179 PHE A C 1
ATOM 1377 O O . PHE A 1 180 ? 16.216 20.766 -22.983 1.00 12.74 179 PHE A O 1
ATOM 1385 N N . CYS A 1 181 ? 18.356 21.478 -23.055 1.00 13.11 180 CYS A N 1
ATOM 1386 C CA . CYS A 1 181 ? 18.301 22.018 -24.411 1.00 13.23 180 CYS A CA 1
ATOM 1387 C C . CYS A 1 181 ? 19.733 21.884 -24.906 1.00 11.21 180 CYS A C 1
ATOM 1388 O O . CYS A 1 181 ? 20.624 22.633 -24.476 1.00 13.84 180 CYS A O 1
ATOM 1391 N N . VAL A 1 182 ? 19.935 20.945 -25.824 1.00 11.76 181 VAL A N 1
ATOM 1392 C CA . VAL A 1 182 ? 21.259 20.615 -26.322 1.00 11.43 181 VAL A CA 1
ATOM 1393 C C . VAL A 1 182 ? 21.370 20.644 -27.836 1.00 12.59 181 VAL A C 1
ATOM 1394 O O . VAL A 1 182 ? 20.611 19.983 -28.533 1.00 12.02 181 VAL A O 1
ATOM 1398 N N . LYS A 1 183 ? 22.332 21.400 -28.352 1.00 12.12 182 LYS A N 1
ATOM 1399 C CA . LYS A 1 183 ? 22.512 21.467 -29.788 1.00 12.88 182 LYS A CA 1
ATOM 1400 C C . LYS A 1 183 ? 22.967 20.125 -30.353 1.00 12.26 182 LYS A C 1
ATOM 1401 O O . LYS A 1 183 ? 23.850 19.463 -29.791 1.00 13.94 182 LYS A O 1
ATOM 1407 N N . VAL A 1 184 ? 22.343 19.728 -31.457 1.00 12.45 183 VAL A N 1
ATOM 1408 C CA . VAL A 1 184 ? 22.693 18.506 -32.169 1.00 12.76 183 VAL A CA 1
ATOM 1409 C C . VAL A 1 184 ? 23.059 19.016 -33.562 1.00 13.66 183 VAL A C 1
ATOM 1410 O O . VAL A 1 184 ? 22.183 19.281 -34.391 1.00 12.63 183 VAL A O 1
ATOM 1414 N N . LEU A 1 185 ? 24.355 19.162 -33.811 1.00 13.04 184 LEU A N 1
ATOM 1415 C CA . LEU A 1 185 ? 24.838 19.695 -35.080 1.00 14.12 184 LEU A CA 1
ATOM 1416 C C . LEU A 1 185 ? 24.391 18.947 -36.330 1.00 13.84 184 LEU A C 1
ATOM 1417 O O . LEU A 1 185 ? 23.882 19.553 -37.280 1.00 15.02 184 LEU A O 1
ATOM 1422 N N . ALA A 1 186 ? 24.566 17.629 -36.331 1.00 14.20 185 ALA A N 1
ATOM 1423 C CA . ALA A 1 186 ? 24.221 16.824 -37.495 1.00 14.20 185 ALA A CA 1
ATOM 1424 C C . ALA A 1 186 ? 23.286 15.675 -37.145 1.00 15.19 185 ALA A C 1
ATOM 1425 O O . ALA A 1 186 ? 23.699 14.513 -37.088 1.00 15.85 185 ALA A O 1
ATOM 1427 N N . PRO A 1 187 ? 22.003 15.984 -36.921 1.00 15.32 186 PRO A N 1
ATOM 1428 C CA . PRO A 1 187 ? 21.035 14.940 -36.575 1.00 15.80 186 PRO A CA 1
ATOM 1429 C C . PRO A 1 187 ? 20.726 13.991 -37.724 1.00 16.96 186 PRO A C 1
ATOM 1430 O O . PRO A 1 187 ? 20.096 12.954 -37.521 1.00 18.51 186 PRO A O 1
ATOM 1434 N N . TYR A 1 188 ? 21.181 14.348 -38.924 1.00 16.71 187 TYR A N 1
ATOM 1435 C CA . TYR A 1 188 ? 20.950 13.539 -40.117 1.00 18.29 187 TYR A CA 1
ATOM 1436 C C . TYR A 1 188 ? 21.913 12.367 -40.248 1.00 18.74 187 TYR A C 1
ATOM 1437 O O . TYR A 1 188 ? 21.701 11.481 -41.078 1.00 20.10 187 TYR A O 1
ATOM 1446 N N . MET A 1 189 ? 22.983 12.363 -39.458 1.00 18.52 188 MET A N 1
ATOM 1447 C CA . MET A 1 189 ? 23.937 11.263 -39.538 1.00 19.33 188 MET A CA 1
ATOM 1448 C C . MET A 1 189 ? 23.391 10.042 -38.806 1.00 18.77 188 MET A C 1
ATOM 1449 O O . MET A 1 189 ? 22.889 10.142 -37.693 1.00 19.00 188 MET A O 1
ATOM 1454 N N . PRO A 1 190 ? 23.475 8.867 -39.445 1.00 20.75 189 PRO A N 1
ATOM 1455 C CA . PRO A 1 190 ? 23.000 7.588 -38.908 1.00 21.64 189 PRO A CA 1
ATOM 1456 C C . PRO A 1 190 ? 23.311 7.318 -37.435 1.00 20.12 189 PRO A C 1
ATOM 1457 O O . PRO A 1 190 ? 22.416 6.973 -36.661 1.00 21.17 189 PRO A O 1
ATOM 1461 N N . ASP A 1 191 ? 24.576 7.466 -37.060 1.00 20.43 190 ASP A N 1
ATOM 1462 C CA . ASP A 1 191 ? 24.985 7.216 -35.681 1.00 20.85 190 ASP A CA 1
ATOM 1463 C C . ASP A 1 191 ? 24.362 8.201 -34.704 1.00 20.35 190 ASP A C 1
ATOM 1464 O O . ASP A 1 191 ? 24.057 7.845 -33.562 1.00 20.77 190 ASP A O 1
ATOM 1469 N N . VAL A 1 192 ? 24.178 9.441 -35.149 1.00 17.86 191 VAL A N 1
ATOM 1470 C CA . VAL A 1 192 ? 23.577 10.450 -34.289 1.00 17.37 191 VAL A CA 1
ATOM 1471 C C . VAL A 1 192 ? 22.107 10.123 -34.050 1.00 16.95 191 VAL A C 1
ATOM 1472 O O . VAL A 1 192 ? 21.618 10.226 -32.925 1.00 16.46 191 VAL A O 1
ATOM 1476 N N . LEU A 1 193 ? 21.398 9.725 -35.104 1.00 17.88 192 LEU A N 1
ATOM 1477 C CA . LEU A 1 193 ? 19.990 9.371 -34.959 1.00 18.91 192 LEU A CA 1
ATOM 1478 C C . LEU A 1 193 ? 19.805 8.259 -33.933 1.00 18.48 192 LEU A C 1
ATOM 1479 O O . LEU A 1 193 ? 18.920 8.323 -33.084 1.00 19.01 192 LEU A O 1
ATOM 1484 N N . GLU A 1 194 ? 20.653 7.242 -34.018 1.00 19.32 193 GLU A N 1
ATOM 1485 C CA . GLU A 1 194 ? 20.577 6.112 -33.103 1.00 19.03 193 GLU A CA 1
ATOM 1486 C C . GLU A 1 194 ? 20.869 6.555 -31.669 1.00 16.95 193 GLU A C 1
ATOM 1487 O O . GLU A 1 194 ? 20.194 6.120 -30.731 1.00 18.26 193 GLU A O 1
ATOM 1493 N N . LYS A 1 195 ? 21.861 7.429 -31.502 1.00 16.89 194 LYS A N 1
ATOM 1494 C CA . LYS A 1 195 ? 22.198 7.910 -30.166 1.00 16.10 194 LYS A CA 1
ATOM 1495 C C . LYS A 1 195 ? 21.017 8.690 -29.594 1.00 15.54 194 LYS A C 1
ATOM 1496 O O . LYS A 1 195 ? 20.704 8.568 -28.413 1.00 16.66 194 LYS A O 1
ATOM 1502 N N . LEU A 1 196 ? 20.363 9.488 -30.437 1.00 16.24 195 LEU A N 1
ATOM 1503 C CA . LEU A 1 196 ? 19.207 10.260 -29.999 1.00 16.64 195 LEU A CA 1
ATOM 1504 C C . LEU A 1 196 ? 18.062 9.340 -29.585 1.00 16.62 195 LEU A C 1
ATOM 1505 O O . LEU A 1 196 ? 17.366 9.610 -28.608 1.00 17.05 195 LEU A O 1
ATOM 1510 N N . GLU A 1 197 ? 17.871 8.256 -30.334 1.00 17.77 196 GLU A N 1
ATOM 1511 C CA . GLU A 1 197 ? 16.816 7.300 -30.018 1.00 19.94 196 GLU A CA 1
ATOM 1512 C C . GLU A 1 197 ? 17.102 6.673 -28.658 1.00 19.27 196 GLU A C 1
ATOM 1513 O O . GLU A 1 197 ? 16.192 6.467 -27.856 1.00 20.64 196 GLU A O 1
ATOM 1519 N N . LEU A 1 198 ? 18.372 6.372 -28.404 1.00 17.95 197 LEU A N 1
ATOM 1520 C CA . LEU A 1 198 ? 18.763 5.773 -27.135 1.00 18.39 197 LEU A CA 1
ATOM 1521 C C . LEU A 1 198 ? 18.581 6.767 -25.994 1.00 17.93 197 LEU A C 1
ATOM 1522 O O . LEU A 1 198 ? 18.084 6.416 -24.926 1.00 19.34 197 LEU A O 1
ATOM 1527 N N . LEU A 1 199 ? 18.975 8.017 -26.225 1.00 16.27 198 LEU A N 1
ATOM 1528 C CA . LEU A 1 199 ? 18.832 9.044 -25.201 1.00 16.35 198 LEU A CA 1
ATOM 1529 C C . LEU A 1 199 ? 17.372 9.301 -24.857 1.00 17.55 198 LEU A C 1
ATOM 1530 O O . LEU A 1 199 ? 17.028 9.478 -23.693 1.00 17.16 198 LEU A O 1
ATOM 1535 N N . GLN A 1 200 ? 16.519 9.328 -25.875 1.00 19.03 199 GLN A N 1
ATOM 1536 C CA . GLN A 1 200 ? 15.096 9.562 -25.660 1.00 20.00 199 GLN A CA 1
ATOM 1537 C C . GLN A 1 200 ? 14.498 8.468 -24.776 1.00 21.00 199 GLN A C 1
ATOM 1538 O O . GLN A 1 200 ? 13.667 8.736 -23.910 1.00 20.17 199 GLN A O 1
ATOM 1544 N N . ARG A 1 201 ? 14.941 7.235 -24.984 1.00 21.90 200 ARG A N 1
ATOM 1545 C CA . ARG A 1 201 ? 14.430 6.121 -24.200 1.00 22.97 200 ARG A CA 1
ATOM 1546 C C . ARG A 1 201 ? 14.931 6.171 -22.762 1.00 22.44 200 ARG A C 1
ATOM 1547 O O . ARG A 1 201 ? 14.344 5.569 -21.865 1.00 26.80 200 ARG A O 1
ATOM 1555 N N . ARG A 1 202 ? 16.006 6.919 -22.541 1.00 21.29 201 ARG A N 1
ATOM 1556 C CA . ARG A 1 202 ? 16.587 7.049 -21.218 1.00 18.47 201 ARG A CA 1
ATOM 1557 C C . ARG A 1 202 ? 16.188 8.332 -20.477 1.00 18.17 201 ARG A C 1
ATOM 1558 O O . ARG A 1 202 ? 15.934 8.313 -19.273 1.00 18.87 201 ARG A O 1
ATOM 1566 N N . PHE A 1 203 ? 16.115 9.443 -21.205 1.00 16.37 202 PHE A N 1
ATOM 1567 C CA . PHE A 1 203 ? 15.796 10.739 -20.605 1.00 15.91 202 PHE A CA 1
ATOM 1568 C C . PHE A 1 203 ? 14.575 11.454 -21.176 1.00 15.56 202 PHE A C 1
ATOM 1569 O O . PHE A 1 203 ? 14.243 12.550 -20.725 1.00 18.78 202 PHE A O 1
ATOM 1577 N N . GLY A 1 204 ? 13.918 10.854 -22.163 1.00 15.06 203 GLY A N 1
ATOM 1578 C CA . GLY A 1 204 ? 12.761 11.501 -22.764 1.00 14.46 203 GLY A CA 1
ATOM 1579 C C . GLY A 1 204 ? 13.180 12.585 -23.745 1.00 15.30 203 GLY A C 1
ATOM 1580 O O . GLY A 1 204 ? 14.288 12.552 -24.274 1.00 15.56 203 GLY A O 1
ATOM 1581 N N . GLY A 1 205 ? 12.291 13.542 -23.992 1.00 14.14 204 GLY A N 1
ATOM 1582 C CA . GLY A 1 205 ? 12.602 14.625 -24.910 1.00 14.97 204 GLY A CA 1
ATOM 1583 C C . GLY A 1 205 ? 12.536 14.248 -26.378 1.00 16.13 204 GLY A C 1
ATOM 1584 O O . GLY A 1 205 ? 12.100 13.154 -26.742 1.00 17.82 204 GLY A O 1
ATOM 1585 N N . THR A 1 206 ? 12.975 15.169 -27.230 1.00 14.01 205 THR A N 1
ATOM 1586 C CA . THR A 1 206 ? 12.990 14.949 -28.669 1.00 15.70 205 THR A CA 1
ATOM 1587 C C . THR A 1 206 ? 13.835 16.050 -29.305 1.00 14.52 205 THR A C 1
ATOM 1588 O O . THR A 1 206 ? 14.376 16.893 -28.592 1.00 14.19 205 THR A O 1
ATOM 1592 N N . VAL A 1 207 ? 13.971 16.032 -30.627 1.00 14.37 206 VAL A N 1
ATOM 1593 C CA . VAL A 1 207 ? 14.756 17.059 -31.308 1.00 14.77 206 VAL A CA 1
ATOM 1594 C C . VAL A 1 207 ? 13.841 17.976 -32.096 1.00 15.95 206 VAL A C 1
ATOM 1595 O O . VAL A 1 207 ? 12.914 17.526 -32.783 1.00 17.23 206 VAL A O 1
ATOM 1599 N N . ILE A 1 208 ? 14.127 19.268 -31.995 1.00 13.79 207 ILE A N 1
ATOM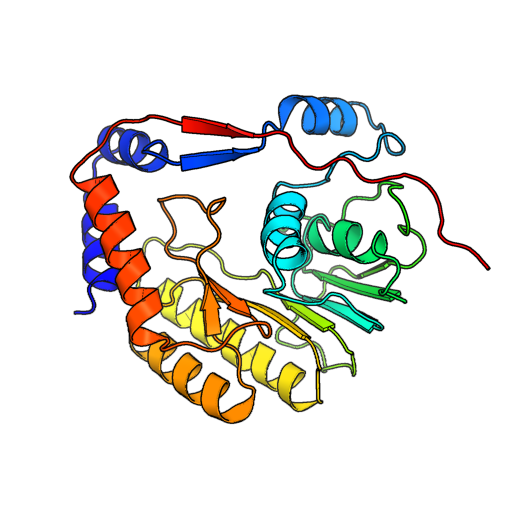 1600 C CA . ILE A 1 208 ? 13.331 20.307 -32.631 1.00 14.09 207 ILE A CA 1
ATOM 1601 C C . ILE A 1 208 ? 14.196 21.270 -33.438 1.00 13.66 207 ILE A C 1
ATOM 1602 O O . ILE A 1 208 ? 15.287 21.653 -33.005 1.00 13.77 207 ILE A O 1
ATOM 1607 N N . ARG A 1 209 ? 13.698 21.660 -34.608 1.00 12.66 208 ARG A N 1
ATOM 1608 C CA . ARG A 1 209 ? 14.390 22.614 -35.467 1.00 12.48 208 ARG A CA 1
ATOM 1609 C C . ARG A 1 209 ? 13.959 24.024 -35.060 1.00 13.43 208 ARG A C 1
ATOM 1610 O O . ARG A 1 209 ? 12.771 24.322 -34.991 1.00 14.12 208 ARG A O 1
ATOM 1618 N N . ASN A 1 210 ? 14.931 24.881 -34.771 1.00 13.74 209 ASN A N 1
ATOM 1619 C CA . ASN A 1 210 ? 14.649 26.260 -34.393 1.00 14.59 209 ASN A CA 1
ATOM 1620 C C . ASN A 1 210 ? 14.532 27.053 -35.697 1.00 14.46 209 ASN A C 1
ATOM 1621 O O . ASN A 1 210 ? 15.406 26.976 -36.554 1.00 15.01 209 ASN A O 1
ATOM 1626 N N . PRO A 1 211 ? 13.447 27.826 -35.864 1.00 15.94 210 PRO A N 1
ATOM 1627 C CA . PRO A 1 211 ? 13.314 28.590 -37.110 1.00 15.91 210 PRO A CA 1
ATOM 1628 C C . PRO A 1 211 ? 14.416 29.620 -37.354 1.00 16.53 210 PRO A C 1
ATOM 1629 O O . PRO A 1 211 ? 14.639 30.040 -38.489 1.00 18.46 210 PRO A O 1
ATOM 1633 N N . LEU A 1 212 ? 15.111 30.020 -36.295 1.00 15.05 211 LEU A N 1
ATOM 1634 C CA . LEU A 1 212 ? 16.186 31.001 -36.428 1.00 15.31 211 LEU A CA 1
ATOM 1635 C C . LEU A 1 212 ? 17.494 30.386 -36.917 1.00 15.67 211 LEU A C 1
ATOM 1636 O O . LEU A 1 212 ? 18.450 31.100 -37.219 1.00 17.77 211 LEU A O 1
ATOM 1641 N N . SER A 1 213 ? 17.553 29.062 -36.996 1.00 14.80 212 SER A N 1
ATOM 1642 C CA . SER A 1 213 ? 18.769 28.422 -37.476 1.00 15.11 212 SER A CA 1
ATOM 1643 C C . SER A 1 213 ? 18.945 28.699 -38.958 1.00 16.12 212 SER A C 1
ATOM 1644 O O . SER A 1 213 ? 17.968 28.810 -39.694 1.00 17.55 212 SER A O 1
ATOM 1647 N N . ARG A 1 214 ? 20.200 28.797 -39.383 1.00 18.10 213 ARG A N 1
ATOM 1648 C CA . ARG A 1 214 ? 20.531 29.064 -40.778 1.00 18.84 213 ARG A CA 1
ATOM 1649 C C . ARG A 1 214 ? 20.298 27.846 -41.666 1.00 17.12 213 ARG A C 1
ATOM 1650 O O . ARG A 1 214 ? 20.397 26.705 -41.210 1.00 16.49 213 ARG A O 1
ATOM 1658 N N . ASN A 1 215 ? 19.996 28.095 -42.936 1.00 16.60 214 ASN A N 1
ATOM 1659 C CA . ASN A 1 215 ? 19.754 27.023 -43.898 1.00 16.36 214 ASN A CA 1
ATOM 1660 C C . ASN A 1 215 ? 20.992 26.177 -44.165 1.00 16.04 214 ASN A C 1
ATOM 1661 O O . ASN A 1 215 ? 20.874 25.019 -44.553 1.00 15.09 214 ASN A O 1
ATOM 1666 N N . SER A 1 216 ? 22.173 26.759 -43.972 1.00 15.05 215 SER A N 1
ATOM 1667 C CA . SER A 1 216 ? 23.415 26.043 -44.239 1.00 16.11 215 SER A CA 1
ATOM 1668 C C . SER A 1 216 ? 23.805 25.016 -43.186 1.00 14.61 215 SER A C 1
ATOM 1669 O O . SER A 1 216 ? 24.828 24.348 -43.326 1.00 16.30 215 SER A O 1
ATOM 1672 N N . THR A 1 217 ? 22.999 24.896 -42.133 1.00 14.33 216 THR A N 1
ATOM 1673 C CA . THR A 1 217 ? 23.258 23.899 -41.098 1.00 14.12 216 THR A CA 1
ATOM 1674 C C . THR A 1 217 ? 21.976 23.116 -40.827 1.00 14.08 216 THR A C 1
ATOM 1675 O O . THR A 1 217 ? 20.871 23.655 -40.910 1.00 14.16 216 THR A O 1
ATOM 1679 N N . HIS A 1 218 ? 22.133 21.833 -40.515 1.00 14.40 217 HIS A N 1
ATOM 1680 C CA . HIS A 1 218 ? 20.991 20.973 -40.235 1.00 14.07 217 HIS A CA 1
ATOM 1681 C C . HIS A 1 218 ? 20.785 20.877 -38.723 1.00 13.17 217 HIS A C 1
ATOM 1682 O O . HIS A 1 218 ? 20.033 20.033 -38.249 1.00 14.22 217 HIS A O 1
ATOM 1689 N N . GLU A 1 219 ? 21.429 21.761 -37.967 1.00 13.61 218 GLU A N 1
ATOM 1690 C CA . GLU A 1 219 ? 21.311 21.708 -36.512 1.00 13.83 218 GLU A CA 1
ATOM 1691 C C . GLU A 1 219 ? 19.876 21.663 -36.000 1.00 13.82 218 GLU A C 1
ATOM 1692 O O . GLU A 1 219 ? 18.977 22.314 -36.534 1.00 13.69 218 GLU A O 1
ATOM 1698 N N . MET A 1 220 ? 19.679 20.870 -34.955 1.00 14.23 219 MET A N 1
ATOM 1699 C CA . MET A 1 220 ? 18.393 20.754 -34.287 1.00 13.63 219 MET A CA 1
ATOM 1700 C C . MET A 1 220 ? 18.762 20.672 -32.814 1.00 12.72 219 MET A C 1
ATOM 1701 O O . MET A 1 220 ? 19.928 20.466 -32.486 1.00 14.29 219 MET A O 1
ATOM 1706 N N . TYR A 1 221 ? 17.792 20.849 -31.931 1.00 12.57 220 TYR A N 1
ATOM 1707 C CA . TYR A 1 221 ? 18.083 20.810 -30.505 1.00 11.56 220 TYR A CA 1
ATOM 1708 C C . TYR A 1 221 ? 17.315 19.726 -29.772 1.00 12.63 220 TYR A C 1
ATOM 1709 O O . TYR A 1 221 ? 16.115 19.563 -29.965 1.00 13.09 220 TYR A O 1
ATOM 1718 N N . TYR A 1 222 ? 18.041 18.984 -28.940 1.00 11.56 221 TYR A N 1
ATOM 1719 C CA . TYR A 1 222 ? 17.473 17.916 -28.123 1.00 11.94 221 TYR A CA 1
ATOM 1720 C C . TYR A 1 222 ? 16.922 18.649 -26.902 1.00 12.22 221 TYR A C 1
ATOM 1721 O O . TYR A 1 222 ? 17.676 19.238 -26.121 1.00 11.52 221 TYR A O 1
ATOM 1730 N N . VAL A 1 223 ? 15.599 18.632 -26.763 1.00 12.37 222 VAL A N 1
ATOM 1731 C CA . VAL A 1 223 ? 14.920 19.342 -25.690 1.00 12.89 222 VAL A CA 1
ATOM 1732 C C . VAL A 1 223 ? 13.998 18.451 -24.871 1.00 13.23 222 VAL A C 1
ATOM 1733 O O . VAL A 1 223 ? 13.471 17.458 -25.365 1.00 14.19 222 VAL A O 1
ATOM 1737 N N . SER A 1 224 ? 13.782 18.851 -23.627 1.00 13.10 223 SER A N 1
ATOM 1738 C CA . SER A 1 224 ? 12.971 18.095 -22.682 1.00 14.21 223 SER A CA 1
ATOM 1739 C C . SER A 1 224 ? 11.460 18.311 -22.708 1.00 15.33 223 SER A C 1
ATOM 1740 O O . SER A 1 224 ? 10.714 17.469 -22.191 1.00 16.48 223 SER A O 1
ATOM 1743 N N . GLY A 1 225 ? 11.017 19.413 -23.310 1.00 15.25 224 GLY A N 1
ATOM 1744 C CA . GLY A 1 225 ? 9.603 19.764 -23.325 1.00 15.97 224 GLY A CA 1
ATOM 1745 C C . GLY A 1 225 ? 8.643 19.108 -24.291 1.00 17.35 224 GLY A C 1
ATOM 1746 O O . GLY A 1 225 ? 7.451 19.436 -24.302 1.00 18.64 224 GLY A O 1
ATOM 1747 N N . ALA A 1 226 ? 9.139 18.203 -25.116 1.00 15.90 225 ALA A N 1
ATOM 1748 C CA . ALA A 1 226 ? 8.277 17.516 -26.056 1.00 16.99 225 ALA A CA 1
ATOM 1749 C C . ALA A 1 226 ? 8.823 16.126 -26.315 1.00 18.44 225 ALA A C 1
ATOM 1750 O O . ALA A 1 226 ? 9.990 15.833 -26.036 1.00 16.50 225 ALA A O 1
ATOM 1752 N N . ARG A 1 227 ? 7.955 15.264 -26.826 1.00 20.43 226 ARG A N 1
ATOM 1753 C CA . ARG A 1 227 ? 8.319 13.897 -27.138 1.00 23.77 226 ARG A CA 1
ATOM 1754 C C . ARG A 1 227 ? 7.684 13.562 -28.470 1.00 24.64 226 ARG A C 1
ATOM 1755 O O . ARG A 1 227 ? 6.467 13.665 -28.632 1.00 27.93 226 ARG A O 1
ATOM 1763 N N . SER A 1 228 ? 8.515 13.182 -29.428 1.00 24.39 227 SER A N 1
ATOM 1764 C CA . SER A 1 228 ? 8.031 12.829 -30.750 1.00 24.22 227 SER A CA 1
ATOM 1765 C C . SER A 1 228 ? 9.027 11.897 -31.397 1.00 24.48 227 SER A C 1
ATOM 1766 O O . SER A 1 228 ? 10.141 11.721 -30.901 1.00 25.30 227 SER A O 1
ATOM 1769 N N . ASN A 1 229 ? 8.632 11.305 -32.513 1.00 23.11 228 ASN A N 1
ATOM 1770 C CA . ASN A 1 229 ? 9.516 10.396 -33.212 1.00 22.44 228 ASN A CA 1
ATOM 1771 C C . ASN A 1 229 ? 10.684 11.195 -33.785 1.00 22.12 228 ASN A C 1
ATOM 1772 O O . ASN A 1 229 ? 10.489 12.081 -34.619 1.00 21.41 228 ASN A O 1
ATOM 1777 N N . VAL A 1 230 ? 11.893 10.880 -33.333 1.00 20.38 229 VAL A N 1
ATOM 1778 C CA . VAL A 1 230 ? 13.089 11.580 -33.785 1.00 20.74 229 VAL A CA 1
ATOM 1779 C C . VAL A 1 230 ? 13.330 11.423 -35.282 1.00 20.25 229 VAL A C 1
ATOM 1780 O O . VAL A 1 230 ? 13.637 12.395 -35.970 1.00 18.23 229 VAL A O 1
ATOM 1784 N N . THR A 1 231 ? 13.193 10.206 -35.794 1.00 21.02 230 THR A N 1
ATOM 1785 C CA . THR A 1 231 ? 13.412 9.971 -37.214 1.00 23.12 230 THR A CA 1
ATOM 1786 C C . THR A 1 231 ? 12.481 10.823 -38.064 1.00 23.13 230 THR A C 1
ATOM 1787 O O . THR A 1 231 ? 12.897 11.421 -39.059 1.00 22.02 230 THR A O 1
ATOM 1791 N N . PHE A 1 232 ? 11.217 10.889 -37.659 1.00 23.11 231 PHE A N 1
ATOM 1792 C CA . PHE A 1 232 ? 10.237 11.671 -38.393 1.00 25.03 231 PHE A CA 1
ATOM 1793 C C . PHE A 1 232 ? 10.590 13.153 -38.399 1.00 24.66 231 PHE A C 1
ATOM 1794 O O . PHE A 1 232 ? 10.655 13.771 -39.463 1.00 25.01 231 PHE A O 1
ATOM 1802 N N . THR A 1 233 ? 10.821 13.721 -37.217 1.00 23.37 232 THR A N 1
ATOM 1803 C CA . THR A 1 233 ? 11.131 15.146 -37.112 1.00 22.85 232 THR A CA 1
ATOM 1804 C C . THR A 1 233 ? 12.412 15.522 -37.855 1.00 20.72 232 THR A C 1
ATOM 1805 O O . THR A 1 233 ? 12.453 16.550 -38.528 1.00 19.63 232 THR A O 1
ATOM 1809 N N . VAL A 1 234 ? 13.452 14.701 -37.740 1.00 17.63 233 VAL A N 1
ATOM 1810 C CA . VAL A 1 234 ? 14.706 14.993 -38.428 1.00 18.16 233 VAL A CA 1
ATOM 1811 C C . VAL A 1 234 ? 14.507 14.970 -39.946 1.00 18.14 233 VAL A C 1
ATOM 1812 O O . VAL A 1 234 ? 15.023 15.835 -40.661 1.00 18.29 233 VAL A O 1
ATOM 1816 N N . ASN A 1 235 ? 13.753 13.989 -40.439 1.00 17.94 234 ASN A N 1
ATOM 1817 C CA . ASN A 1 235 ? 13.503 13.905 -41.873 1.00 18.77 234 ASN A CA 1
ATOM 1818 C C . ASN A 1 235 ? 12.611 15.052 -42.332 1.00 17.33 234 ASN A C 1
ATOM 1819 O O . ASN A 1 235 ? 12.716 15.507 -43.469 1.00 18.34 234 ASN A O 1
ATOM 1824 N N . GLN A 1 236 ? 11.735 15.514 -41.448 1.00 18.04 235 GLN A N 1
ATOM 1825 C CA . GLN A 1 236 ? 10.852 16.631 -41.760 1.00 18.94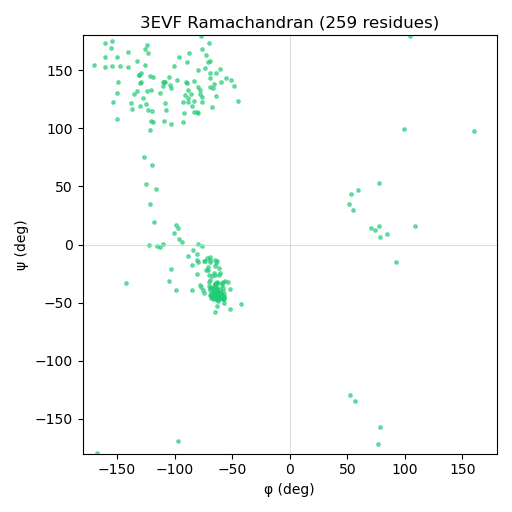 235 GLN A CA 1
ATOM 1826 C C . GLN A 1 236 ? 11.743 17.835 -42.068 1.00 18.64 235 GLN A C 1
ATOM 1827 O O . GLN A 1 236 ? 11.509 18.579 -43.021 1.00 19.77 235 GLN A O 1
ATOM 1833 N N . THR A 1 237 ? 12.777 18.021 -41.255 1.00 18.19 236 THR A N 1
ATOM 1834 C CA . THR A 1 237 ? 13.699 19.128 -41.456 1.00 17.41 236 THR A CA 1
ATOM 1835 C C . THR A 1 237 ? 14.543 18.935 -42.725 1.00 17.49 236 THR A C 1
ATOM 1836 O O . THR A 1 237 ? 14.794 19.893 -43.463 1.00 17.33 236 THR A O 1
ATOM 1840 N N . SER A 1 238 ? 14.961 17.701 -42.992 1.00 15.97 237 SER A N 1
ATOM 1841 C CA . SER A 1 238 ? 15.742 17.419 -44.196 1.00 16.80 237 SER A CA 1
ATOM 1842 C C . SER A 1 238 ? 14.923 17.794 -45.425 1.00 16.26 237 SER A C 1
ATOM 1843 O O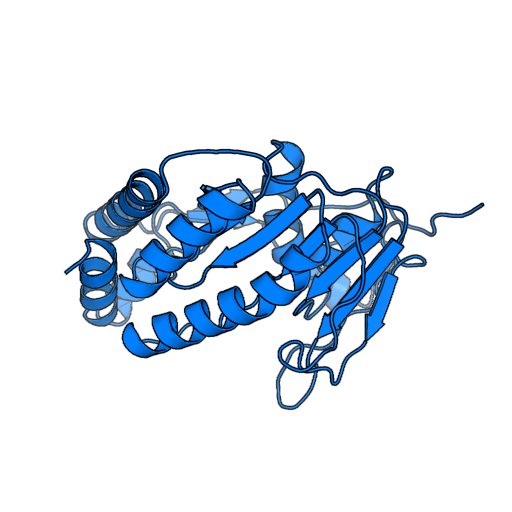 . SER A 1 238 ? 15.446 18.367 -46.381 1.00 16.76 237 SER A O 1
ATOM 1846 N N . ARG A 1 239 ? 13.636 17.459 -45.394 1.00 17.69 238 ARG A N 1
ATOM 1847 C CA . ARG A 1 239 ? 12.751 17.766 -46.506 1.00 18.61 238 ARG A CA 1
ATOM 1848 C C . ARG A 1 239 ? 12.596 19.269 -46.702 1.00 18.57 238 ARG A C 1
ATOM 1849 O O . ARG A 1 239 ? 12.574 19.751 -47.836 1.00 18.31 238 ARG A O 1
ATOM 1857 N N . LEU A 1 240 ? 12.495 20.012 -45.604 1.00 17.92 239 LEU A N 1
ATOM 1858 C CA . LEU A 1 240 ? 12.348 21.458 -45.697 1.00 18.03 239 LEU A CA 1
ATOM 1859 C C . LEU A 1 240 ? 13.609 22.095 -46.270 1.00 17.63 239 LEU A C 1
ATOM 1860 O O . LEU A 1 240 ? 13.534 22.973 -47.127 1.00 17.62 239 LEU A O 1
ATOM 1865 N N . LEU A 1 241 ? 14.772 21.642 -45.812 1.00 16.24 240 LEU A N 1
ATOM 1866 C CA . LEU A 1 241 ? 16.033 22.195 -46.297 1.00 16.68 240 LEU A CA 1
ATOM 1867 C C . LEU A 1 241 ? 16.274 21.871 -47.765 1.00 17.47 240 LEU A C 1
ATOM 1868 O O . LEU A 1 241 ? 16.807 22.697 -48.512 1.00 17.78 240 LEU A O 1
ATOM 1873 N N . MET A 1 242 ? 15.888 20.671 -48.185 1.00 18.81 241 MET A N 1
ATOM 1874 C CA . MET A 1 242 ? 16.068 20.276 -49.576 1.00 19.38 241 MET A CA 1
ATOM 1875 C C . MET A 1 242 ? 15.118 21.050 -50.482 1.00 19.85 241 MET A C 1
ATOM 1876 O O . MET A 1 242 ? 15.469 21.409 -51.612 1.00 19.62 241 MET A O 1
ATOM 1881 N N . ARG A 1 243 ? 13.919 21.321 -49.982 1.00 18.15 242 ARG A N 1
ATOM 1882 C CA . ARG A 1 243 ? 12.945 22.077 -50.751 1.00 18.81 242 ARG A CA 1
ATOM 1883 C C . ARG A 1 243 ? 13.468 23.497 -50.967 1.00 18.93 242 ARG A C 1
ATOM 1884 O O . ARG A 1 243 ? 13.350 24.048 -52.058 1.00 19.46 242 ARG A O 1
ATOM 1892 N N . ARG A 1 244 ? 14.068 24.081 -49.933 1.00 18.50 243 ARG A N 1
ATOM 1893 C CA . ARG A 1 244 ? 14.605 25.435 -50.039 1.00 18.96 243 ARG A CA 1
ATOM 1894 C C . ARG A 1 244 ? 15.792 25.510 -50.992 1.00 20.12 243 ARG A C 1
ATOM 1895 O O . ARG A 1 244 ? 16.056 26.559 -51.589 1.00 21.95 243 ARG A O 1
ATOM 1903 N N . MET A 1 245 ? 16.508 24.403 -51.140 1.00 20.74 244 MET A N 1
ATOM 1904 C CA . MET A 1 245 ? 17.658 24.389 -52.032 1.00 22.43 244 MET A CA 1
ATOM 1905 C C . MET A 1 245 ? 17.194 24.296 -53.481 1.00 24.46 244 MET A C 1
ATOM 1906 O O . MET A 1 245 ? 17.784 24.909 -54.370 1.00 23.10 244 MET A O 1
ATOM 1911 N N . ARG A 1 246 ? 16.128 23.533 -53.704 1.00 26.96 245 ARG A N 1
ATOM 1912 C CA . ARG A 1 246 ? 15.571 23.346 -55.040 1.00 29.86 245 ARG A CA 1
ATOM 1913 C C . ARG A 1 246 ? 14.687 24.512 -55.453 1.00 30.44 245 ARG A C 1
ATOM 1914 O O . ARG A 1 246 ? 14.502 24.774 -56.641 1.00 31.54 245 ARG A O 1
ATOM 1922 N N . ARG A 1 247 ? 14.130 25.206 -54.468 1.00 31.01 246 ARG A N 1
ATOM 1923 C CA . ARG A 1 247 ? 13.264 26.347 -54.741 1.00 31.32 246 ARG A CA 1
ATOM 1924 C C . ARG A 1 247 ? 13.845 27.603 -54.110 1.00 30.93 246 ARG A C 1
ATOM 1925 O O . ARG A 1 247 ? 13.283 28.156 -53.164 1.0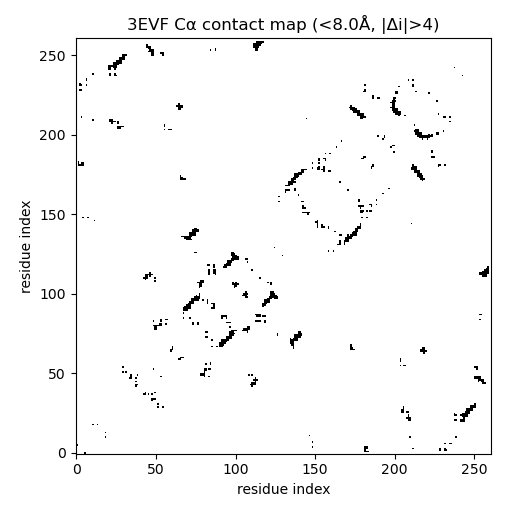0 31.59 246 ARG A O 1
ATOM 1933 N N . PRO A 1 248 ? 14.984 28.080 -54.637 1.00 30.62 247 PRO A N 1
ATOM 1934 C CA . PRO A 1 248 ? 15.619 29.281 -54.096 1.00 30.15 247 PRO A CA 1
ATOM 1935 C C . PRO A 1 248 ? 14.735 30.513 -54.267 1.00 31.04 247 PRO A C 1
ATOM 1936 O O . PRO A 1 248 ? 13.964 30.604 -55.217 1.00 31.54 247 PRO A O 1
ATOM 1940 N N . THR A 1 249 ? 14.830 31.445 -53.324 1.00 30.77 248 THR A N 1
ATOM 1941 C CA . THR A 1 249 ? 14.040 32.672 -53.381 1.00 31.33 248 THR A CA 1
ATOM 1942 C C . THR A 1 249 ? 14.876 33.842 -52.889 1.00 31.17 248 THR A C 1
ATOM 1943 O O . THR A 1 249 ? 14.717 34.969 -53.355 1.00 33.11 248 THR A O 1
ATOM 1947 N N . GLY A 1 250 ? 15.766 33.567 -51.940 1.00 31.11 249 GLY A N 1
ATOM 1948 C CA . GLY A 1 250 ? 16.604 34.609 -51.382 1.00 30.47 249 GLY A CA 1
ATOM 1949 C C . GLY A 1 250 ? 15.798 35.566 -50.519 1.00 30.46 249 GLY A C 1
ATOM 1950 O O . GLY A 1 250 ? 16.273 36.645 -50.175 1.00 31.30 249 GLY A O 1
ATOM 1951 N N . LYS A 1 251 ? 14.579 35.167 -50.165 1.00 29.07 250 LYS A N 1
ATOM 1952 C CA . LYS A 1 251 ? 13.699 35.996 -49.343 1.00 27.91 250 LYS A CA 1
ATOM 1953 C C . LYS A 1 251 ? 13.958 35.832 -47.851 1.00 26.33 250 LYS A C 1
ATOM 1954 O O . LYS A 1 251 ? 13.813 34.741 -47.292 1.00 25.69 250 LYS A O 1
ATOM 1960 N N . VAL A 1 252 ? 14.332 36.933 -47.209 1.00 26.88 251 VAL A N 1
ATOM 1961 C CA . VAL A 1 252 ? 14.621 36.935 -45.781 1.00 26.60 251 VAL A CA 1
ATOM 1962 C C . VAL A 1 252 ? 13.562 37.700 -44.994 1.00 28.03 251 VAL A C 1
ATOM 1963 O O . VAL A 1 252 ? 13.090 38.752 -45.427 1.00 28.51 251 VAL A O 1
ATOM 1967 N N . THR A 1 253 ? 13.189 37.162 -43.839 1.00 27.11 252 THR A N 1
ATOM 1968 C CA . THR A 1 253 ? 12.205 37.798 -42.973 1.00 28.21 252 THR A CA 1
ATOM 1969 C C . THR A 1 253 ? 12.908 38.244 -41.697 1.00 28.49 252 THR A C 1
ATOM 1970 O O . THR A 1 253 ? 13.622 37.462 -41.076 1.00 28.52 252 THR A O 1
ATOM 1974 N N . LEU A 1 254 ? 12.708 39.498 -41.305 1.00 28.50 253 LEU A N 1
ATOM 1975 C CA . LEU A 1 254 ? 13.341 40.019 -40.097 1.00 29.96 253 LEU A CA 1
ATOM 1976 C C . LEU A 1 254 ? 12.363 40.142 -38.938 1.00 29.77 253 LEU A C 1
ATOM 1977 O O . LEU A 1 254 ? 11.190 40.468 -39.129 1.00 31.14 253 LEU A O 1
ATOM 1982 N N . GLU A 1 255 ? 12.854 39.877 -37.733 1.00 28.91 254 GLU A N 1
ATOM 1983 C CA . GLU A 1 255 ? 12.027 39.976 -36.539 1.00 28.50 254 GLU A CA 1
ATOM 1984 C C . GLU A 1 255 ? 12.787 40.758 -35.475 1.00 26.58 254 GLU A C 1
ATOM 1985 O O . GLU A 1 255 ? 14.013 40.846 -35.520 1.00 24.07 254 GLU A O 1
ATOM 1991 N N . ALA A 1 256 ? 12.055 41.325 -34.522 1.00 25.96 255 ALA A N 1
ATOM 1992 C CA . ALA A 1 256 ? 12.667 42.102 -33.453 1.00 24.89 255 ALA A CA 1
ATOM 1993 C C . ALA A 1 256 ? 13.532 41.224 -32.556 1.00 24.46 255 ALA A C 1
ATOM 1994 O O . ALA A 1 256 ? 13.149 40.108 -32.203 1.00 24.85 255 ALA A O 1
ATOM 1996 N N . ASP A 1 257 ? 14.698 41.743 -32.191 1.00 22.12 256 ASP A N 1
ATOM 1997 C CA . ASP A 1 257 ? 15.631 41.031 -31.324 1.00 20.74 256 ASP A CA 1
ATOM 1998 C C . ASP A 1 257 ? 15.102 41.113 -29.895 1.00 20.75 256 ASP A C 1
ATOM 1999 O O . ASP A 1 257 ? 14.189 41.886 -29.603 1.00 21.96 256 ASP A O 1
ATOM 2004 N N . VAL A 1 258 ? 15.681 40.321 -29.003 1.00 19.29 257 VAL A N 1
ATOM 2005 C CA . VAL A 1 258 ? 15.248 40.309 -27.616 1.00 19.13 257 VAL A CA 1
ATOM 2006 C C . VAL A 1 258 ? 15.810 41.474 -26.809 1.00 18.92 257 VAL A C 1
ATOM 2007 O O . VAL A 1 258 ? 16.988 41.799 -26.918 1.00 19.67 257 VAL A O 1
ATOM 2011 N N . ILE A 1 259 ? 14.952 42.102 -26.010 1.00 19.52 258 ILE A N 1
ATOM 2012 C CA . ILE A 1 259 ? 15.364 43.185 -25.125 1.00 20.43 258 ILE A CA 1
ATOM 2013 C C . ILE A 1 259 ? 14.957 42.723 -23.733 1.00 20.10 258 ILE A C 1
ATOM 2014 O O . ILE A 1 259 ? 13.772 42.545 -23.453 1.00 20.62 258 ILE A O 1
ATOM 2019 N N . LEU A 1 260 ? 15.943 42.517 -22.870 1.00 19.92 259 LEU A N 1
ATOM 2020 C CA . LEU A 1 260 ? 15.688 42.056 -21.510 1.00 20.77 259 LEU A CA 1
ATOM 2021 C C . LEU A 1 260 ? 15.648 43.219 -20.533 1.00 21.23 259 LEU A C 1
ATOM 2022 O O . LEU A 1 260 ? 16.117 44.314 -20.842 1.00 21.38 259 LEU A O 1
ATOM 2027 N N . PRO A 1 261 ? 15.062 43.001 -19.344 1.00 22.18 260 PRO A N 1
ATOM 2028 C CA . PRO A 1 261 ? 15.020 44.084 -18.362 1.00 21.86 260 PRO A CA 1
ATOM 2029 C C . PRO A 1 261 ? 16.473 44.232 -17.913 1.00 21.32 260 PRO A C 1
ATOM 2030 O O . PRO A 1 261 ? 17.320 43.418 -18.294 1.00 20.97 260 PRO A O 1
ATOM 2034 N N . ILE A 1 262 ? 16.767 45.240 -17.101 1.00 21.27 261 ILE A N 1
ATOM 2035 C CA . ILE A 1 262 ? 18.136 45.456 -16.651 1.00 21.48 261 ILE A CA 1
ATOM 2036 C C . ILE A 1 262 ? 18.267 45.465 -15.134 1.00 21.87 261 ILE A C 1
ATOM 2037 O O . ILE A 1 262 ? 17.275 45.575 -14.416 1.00 22.85 261 ILE A O 1
ATOM 2042 N N . GLY A 1 263 ? 19.500 45.335 -14.656 1.00 21.85 262 GLY A N 1
ATOM 2043 C CA . GLY A 1 263 ? 19.738 45.384 -13.227 1.00 21.41 262 GLY A CA 1
ATOM 2044 C C . GLY A 1 263 ? 20.010 44.070 -12.531 1.00 21.12 262 GLY A C 1
ATOM 2045 O O . GLY A 1 263 ? 20.021 43.002 -13.143 1.00 21.28 262 GLY A O 1
ATOM 2046 N N . THR A 1 264 ? 20.233 44.167 -11.229 1.00 21.60 263 THR A N 1
ATOM 2047 C CA . THR A 1 264 ? 20.515 43.000 -10.411 1.00 21.58 263 THR A CA 1
ATOM 2048 C C . THR A 1 264 ? 19.243 42.378 -9.867 1.00 21.38 263 THR A C 1
ATOM 2049 O O . THR A 1 264 ? 18.200 43.025 -9.782 1.00 22.70 263 THR A O 1
ATOM 2053 N N . ARG A 1 265 ? 19.338 41.101 -9.525 1.00 20.92 264 ARG A N 1
ATOM 2054 C CA . ARG A 1 265 ? 18.230 40.392 -8.907 1.00 20.73 264 ARG A CA 1
ATOM 2055 C C . ARG A 1 265 ? 18.737 40.270 -7.479 1.00 22.25 264 ARG A C 1
ATOM 2056 O O . ARG A 1 265 ? 19.757 39.627 -7.230 1.00 22.11 264 ARG A O 1
ATOM 2064 N N . SER A 1 266 ? 18.047 40.906 -6.544 1.00 25.39 265 SER A N 1
ATOM 2065 C CA . SER A 1 266 ? 18.507 40.891 -5.165 1.00 28.93 265 SER A CA 1
ATOM 2066 C C . SER A 1 266 ? 17.536 40.370 -4.124 1.00 31.24 265 SER A C 1
ATOM 2067 O O . SER A 1 266 ? 16.362 40.126 -4.404 1.00 31.60 265 SER A O 1
ATOM 2070 N N . VAL A 1 267 ? 18.070 40.213 -2.915 1.00 34.19 266 VAL A N 1
ATOM 2071 C CA . VAL A 1 267 ? 17.320 39.745 -1.760 1.00 37.32 266 VAL A CA 1
ATOM 2072 C C . VAL A 1 267 ? 16.596 40.932 -1.130 1.00 38.99 266 VAL A C 1
ATOM 2073 O O . VAL A 1 267 ? 15.347 40.905 -1.072 1.00 41.19 266 VAL A O 1
#

InterPro domains:
  IPR000069 Envelope glycoprotein M, flavivirus [PF01004] (212-285)
  IPR000208 RNA-directed RNA polymerase, fingers/palm subdomains, flavivirus [PF00972] (2758-3210)
  IPR000336 Flavivirus/Alphavirus glycoprotein, immunoglobulin-like domain superfamily [G3DSA:2.60.40.350] (578-683)
  IPR000404 Flavivirus non-structural protein NS4A [PF01350] (2111-2254)
  IPR000487 Non-structural protein NS2B, flavivirus [PF01002] (1358-1484)
  IPR000487 Non-structural protein NS2B, flavivirus [PS51527] (1355-1484)
  IPR000752 Flavivirus non-structural protein NS2A [PF01005] (1139-1323)
  IPR001122 Capsid protein C, flavivirus [PF01003] (5-118)
  IPR001157 Non-structural protein NS1, flavivirus [PF00948] (780-1133)
  IPR001528 Flavivirus non-structural protein NS4B [PF01349] (2257-2500)
  IPR001650 Helicase, C-terminal domain-like [PS51194] (1820-1997)
  IPR001650 Helicase, C-terminal domain-like [SM00490] (1858-1953)
  IPR001850 Non-structural protein NS3, peptidase S7, flavivirus [PF00949] (1503-1655)
  IPR001850 Non-structural protein NS3, peptidase S7, flavivirus [PS51528] (1485-1665)
  IPR002535 Flavivirus polyprotein propeptide [PF01570] (126-209)
  IPR002877 Ribosomal RNA methyltransferase, FtsJ domain [PF01728] (2561-2730)
  IPR007094 RNA-directed RNA polymerase, catalytic domain [PS50507] (3035-3187)
  IPR009003 Peptidase S1, PA clan [SSF50494] (1497-1656)
  IPR011492 Non-structural protein NS3-like, DEAD-box helicase, flavivirus [PF07652] (1673-1818)
  IPR011998 Envelope glycoprotein E, central and dimerisation domain, flavivirus [PF00869] (287-579)

Solvent-accessible surface area: 12526 Å² total; per-residue (Å²): 220,30,56,1,38,34,1,12,148,58,10,79,138,36,77,151,163,72,46,54,57,3,71,115,0,62,18,34,42,4,65,12,70,70,3,138,143,37,30,92,114,55,85,54,71,50,3,8,4,1,27,60,11,0,2,31,0,60,49,0,42,101,114,39,54,0,128,2,60,18,98,2,1,1,0,19,11,17,88,0,3,8,0,7,14,0,0,14,30,177,85,1,80,19,3,84,0,19,11,54,4,108,135,83,73,84,132,30,60,120,11,68,2,40,0,88,62,37,20,90,49,114,39,138,13,52,7,28,187,33,138,34,55,100,2,31,0,0,0,0,45,42,10,98,77,23,86,45,30,91,38,4,6,104,88,0,51,131,5,0,82,7,0,33,76,2,2,56,52,35,29,102,7,6,0,0,25,0,1,0,0,1,25,53,95,0,26,115,46,1,39,107,1,20,170,139,52,22,6,1,0,25,38,0,56,30,7,116,0,23,15,0,9,2,0,2,0,34,43,31,188,43,86,2,61,127,14,3,38,94,2,0,122,50,0,14,110,44,24,173,165,63,77,27,132,48,72,106,92,76,21,6,110,14,80,89,27,75,65,106,202

Radius of gyration: 18.1 Å; Cα contacts (8 Å, |Δi|>4): 554; chains: 1; bounding box: 36×46×55 Å

GO terms:
  GO:0019031 viral envelope (C, IMP)
  GO:0044167 host cell endoplasmic reticulum membrane (C, EXP)
  GO:0055036 virion membrane (C, EXP)
  GO:0017111 ribonucleoside triphosphate phosphatase activity (F, EXP)
  GO:0034062 5'-3' RNA polymerase activity (F, EXP)
  GO:0039502 symbiont-mediated suppression of host type I interferon-mediated signaling pathway (P, IDA)
  GO:0004482 mRNA 5'-cap (guanine-N7-)-methyltransferase activity (F, IDA)
  GO:0004483 methyltransferase cap1 activity (F, IDA)
  GO:0140533 symbiont-mediated suppression of host RNAi-mediated antiviral immune response (P, IDA)
  GO:0046762 viral budding from endoplasmic reticulum membrane (P, IDA)
  GO:0046813 receptor-mediated virion attachment to host cell (P, IDA)

Foldseek 3Di:
DFLLVVLLVVLVVQDPVLNLLLQLFPAEAADCVVVVVCVVVVAQAFQFAPDSVLVLVCQCPVVQLWPQAEEEEEEAQAQNSVVLNSQQDPRYDAYEYEHACDDPTHDHHDGFFERSVRYDYYHNDDLLPDQADDGAEYEYEDFDDDSDLVVSQVRQVSQLVSVVNNVVNPYNWYKYKRFRCRDPVNVVSQVVVCVVQNFEWAQGSNDTLSTLIIIGIHRDHDRRSVRSSVSSVVSVVSSVVGDSHYHYDHGDGGHGDYDDD

Secondary structure (DSSP, 8-state):
--HHHHHHHHHHHS-HHHHHHHHTSSEEEE--HHHHHHHHTT--SS-B-SSTHHHHHHHHHHTTSS---EEEEEET-TT-HHHHHHHTSTTEEEEEEE----TTPPPPP---BTTGGGEEEE-S--TTTSPP---SEEEE------S-HHHHHHHHHHHHHHHHHHHTT--SEEEEEES-TTSHHHHHHHHHHHHHH--EEE--TTS-TT---EEEESS----HHHHHHHHHHHHHHHHHS----EEEEPPPB--BS----

Organism: Yellow fever virus (strain 17D vaccine) (NCBI:txid11090)

B-factor: mean 22.17, std 7.92, range [11.21, 54.97]

Sequence (261 aa):
KTLGEVWKRELNLLDKRQFELYKRTDIVEVDRDTARRHLAEGKVDTGVAVSRGTAKLRWFHERGYVKLEGRVIDLGCGRGGWCYYAAAQKEVSGVKGFTLGRDGHEKPMNVQSLGWNIITFKDKTDIHRLEPVKCDTLLCDIGESSSSSVTEGERTVRVLDTVEKWLACGVDNFCVKVLAPYMPDVLEKLELLQRRFGGTVIRNPLSRNSTHEMYYVSGARSNVTFTVNQTSRLLMRRMRRPTGKVTLEADVILPIGTRSV

CATH classification: 3.40.50.150